Protein AF-A0A382YFN3-F1 (afdb_monomer)

pLDDT: mean 82.44, std 13.1, range [31.08, 97.62]

Nearest PDB structures (foldseek):
  6tye-assembly1_F  TM=2.395E-01  e=9.092E+00  Mycobacterium tuberculosis

Foldseek 3Di:
DDDDPNDDDPCPVLVVLVVVCVVPVQDADAAEDCDCVCVVSCVVRHPHYAHPPDPCRVVSVVVSCVAQQQPAWHWQDDPDPPDDTQTHQALVSVLVCLVPDDLVSLCVCLSNLNVLSNCLQQLVNVLSVVSSPDDPVVDPDSVRVSVVNNVSSVVVVVVVVVLVVVCVVPPDRPPPQLEAEDDDAGQDDVSSVLSVCQCCCPVVVVCVVCVVDDDDRGRDYTYHVVQVVVQCVVLVPVVVVVPDPDPVSSVVSSVPGDRDPSVD

Structure (mmCIF, N/CA/C/O backbone):
data_AF-A0A382YFN3-F1
#
_entry.id   AF-A0A382YFN3-F1
#
loop_
_atom_site.group_PDB
_atom_site.id
_atom_site.type_symbol
_atom_site.label_atom_id
_atom_site.label_alt_id
_atom_site.label_comp_id
_atom_site.label_asym_id
_atom_site.label_entity_id
_atom_site.label_seq_id
_atom_site.pdbx_PDB_ins_code
_atom_site.Cartn_x
_atom_site.Cartn_y
_atom_site.Cartn_z
_atom_site.occupancy
_atom_site.B_iso_or_equiv
_atom_site.auth_seq_id
_atom_site.auth_comp_id
_atom_site.auth_asym_id
_atom_site.auth_atom_id
_atom_site.pdbx_PDB_model_num
ATOM 1 N N . GLN A 1 1 ? -26.987 -2.256 9.428 1.00 80.25 1 GLN A N 1
ATOM 2 C CA . GLN A 1 1 ? -28.041 -3.261 9.683 1.00 80.25 1 GLN A CA 1
ATOM 3 C C . GLN A 1 1 ? -28.050 -4.331 8.599 1.00 80.25 1 GLN A C 1
ATOM 5 O O . GLN A 1 1 ? -28.018 -3.982 7.426 1.00 80.25 1 GLN A O 1
ATOM 10 N N . PHE A 1 2 ? -28.086 -5.609 8.983 1.00 84.75 2 PHE A N 1
ATOM 11 C CA . PHE A 1 2 ? -28.189 -6.748 8.059 1.00 84.75 2 PHE A CA 1
ATOM 12 C C . PHE A 1 2 ? -29.021 -7.877 8.707 1.00 84.75 2 PHE A C 1
ATOM 14 O O . PHE A 1 2 ? -28.996 -7.998 9.938 1.00 84.75 2 PHE A O 1
ATOM 21 N N . PRO A 1 3 ? -29.803 -8.671 7.951 1.00 84.75 3 PRO A N 1
ATOM 22 C CA . PRO A 1 3 ? -30.548 -9.797 8.513 1.00 84.75 3 PRO A CA 1
ATOM 23 C C . PRO A 1 3 ? -29.617 -10.934 8.962 1.00 84.75 3 PRO A C 1
ATOM 25 O O . PRO A 1 3 ? -28.773 -11.383 8.194 1.00 84.75 3 PRO A O 1
ATOM 28 N N . LYS A 1 4 ? -29.803 -11.447 10.183 1.00 80.00 4 LYS A N 1
ATOM 29 C CA . LYS A 1 4 ? -29.138 -12.657 10.696 1.00 80.00 4 LYS A CA 1
ATOM 30 C C . LYS A 1 4 ? -30.211 -13.605 11.228 1.00 80.00 4 LYS A C 1
ATOM 32 O O . LYS A 1 4 ? -31.001 -13.215 12.086 1.00 80.00 4 LYS A O 1
ATOM 37 N N . SER A 1 5 ? -30.286 -14.815 10.671 1.00 84.19 5 SER A N 1
ATOM 38 C CA . SER A 1 5 ? -31.323 -15.814 10.997 1.00 84.19 5 SER A CA 1
ATOM 39 C C . SER A 1 5 ? -32.755 -15.256 10.923 1.00 84.19 5 SER A C 1
ATOM 41 O O . SER A 1 5 ? -33.560 -15.437 11.832 1.00 84.19 5 SER A O 1
ATOM 43 N N . GLY A 1 6 ? -33.055 -14.499 9.863 1.00 86.06 6 GLY A N 1
ATOM 44 C CA . GLY A 1 6 ? -34.381 -13.914 9.623 1.00 86.06 6 GLY A CA 1
ATOM 45 C C . GLY A 1 6 ? -34.722 -12.666 10.449 1.00 86.06 6 GLY A C 1
ATOM 46 O O . GLY A 1 6 ? -35.738 -12.032 10.179 1.00 86.06 6 GLY A O 1
ATOM 47 N N . LYS A 1 7 ? -33.881 -12.250 11.409 1.00 88.06 7 LYS A N 1
ATOM 48 C CA . LYS A 1 7 ? -34.091 -11.027 12.206 1.00 88.06 7 LYS A CA 1
ATOM 49 C C . LYS A 1 7 ? -33.113 -9.929 11.795 1.00 88.06 7 LYS A C 1
ATOM 51 O O . LYS A 1 7 ? -31.917 -10.176 11.637 1.00 88.06 7 LYS A O 1
ATOM 56 N N . LYS A 1 8 ? -33.603 -8.695 11.628 1.00 86.12 8 LYS A N 1
ATOM 57 C CA . LYS A 1 8 ? -32.737 -7.531 11.381 1.00 86.12 8 LYS A CA 1
ATOM 58 C C . LYS A 1 8 ? -31.863 -7.282 12.606 1.00 86.12 8 LYS A C 1
ATOM 60 O O . LYS A 1 8 ? -32.383 -7.081 13.699 1.00 86.12 8 LYS A O 1
ATOM 65 N N . LYS A 1 9 ? -30.546 -7.249 12.405 1.00 89.06 9 LYS A N 1
ATOM 66 C CA . LYS A 1 9 ? -29.577 -6.907 13.444 1.00 89.06 9 LYS A CA 1
ATOM 67 C C . LYS A 1 9 ? -28.896 -5.588 13.085 1.00 89.06 9 LYS A C 1
ATOM 69 O O . LYS A 1 9 ? -28.303 -5.456 12.009 1.00 89.06 9 LYS A O 1
ATOM 74 N N . SER A 1 10 ? -29.027 -4.586 13.954 1.00 84.62 10 SER A N 1
ATOM 75 C CA . SER A 1 10 ? -28.528 -3.223 13.717 1.00 84.62 10 SER A CA 1
ATOM 76 C C . SER A 1 10 ? -27.004 -3.205 13.557 1.00 84.62 10 SER A C 1
ATOM 78 O O . SER A 1 10 ? -26.510 -2.703 12.543 1.00 84.62 10 SER A O 1
ATOM 80 N N . LYS A 1 11 ? -26.302 -3.883 14.474 1.00 88.25 11 LYS A N 1
ATOM 81 C CA . LYS A 1 11 ? -24.835 -3.961 14.593 1.00 88.25 11 LYS A CA 1
ATOM 82 C C . LYS A 1 11 ? -24.165 -5.107 13.822 1.00 88.25 11 LYS A C 1
ATOM 84 O O . LYS A 1 11 ? -22.989 -5.375 14.019 1.00 88.25 11 LYS A O 1
ATOM 89 N N . ALA A 1 12 ? -24.872 -5.756 12.893 1.00 89.75 12 ALA A N 1
ATOM 90 C CA . ALA A 1 12 ? -24.329 -6.894 12.138 1.00 89.75 12 ALA A CA 1
ATOM 91 C C . ALA A 1 12 ? -22.981 -6.610 11.442 1.00 89.75 12 ALA A C 1
ATOM 93 O O . ALA A 1 12 ? -22.158 -7.509 11.323 1.00 89.75 12 ALA A O 1
ATOM 94 N N . GLY A 1 13 ? -22.762 -5.371 10.983 1.00 89.88 13 GLY A N 1
ATOM 95 C CA . GLY A 1 13 ? -21.499 -4.975 10.354 1.00 89.88 13 GLY A CA 1
ATOM 96 C C . GLY A 1 13 ? -20.332 -4.879 11.340 1.00 89.88 13 GLY A C 1
ATOM 97 O O . GLY A 1 13 ? -19.222 -5.246 10.969 1.00 89.88 13 GLY A O 1
ATOM 98 N N . LEU A 1 14 ? -20.582 -4.453 12.584 1.00 90.81 14 LEU A N 1
ATOM 99 C CA . LEU A 1 14 ? -19.560 -4.403 13.636 1.00 90.81 14 LEU A CA 1
ATOM 100 C C . LEU A 1 14 ? -19.151 -5.822 14.022 1.00 90.81 14 LEU A C 1
ATOM 102 O O . LEU A 1 14 ? -17.988 -6.170 13.886 1.00 90.81 14 LEU A O 1
ATOM 106 N N . GLU A 1 15 ? -20.125 -6.680 14.332 1.00 90.81 15 GLU A N 1
ATOM 107 C CA . GLU A 1 15 ? -19.871 -8.087 14.682 1.00 90.81 15 GLU A CA 1
ATOM 108 C C . GLU A 1 15 ? -19.120 -8.847 13.585 1.00 90.81 15 GLU A C 1
ATOM 110 O O . GLU A 1 15 ? -18.254 -9.674 13.864 1.00 90.81 15 GLU A O 1
ATOM 115 N N . PHE A 1 16 ? -19.460 -8.597 12.316 1.00 91.31 16 PHE A N 1
ATOM 116 C CA . PHE A 1 16 ? -18.731 -9.201 11.206 1.00 91.31 16 PHE A CA 1
ATOM 117 C C . PHE A 1 16 ? -17.290 -8.691 11.144 1.00 91.31 16 PHE A C 1
ATOM 119 O O . PHE A 1 16 ? -16.372 -9.475 10.931 1.00 91.31 16 PHE A O 1
ATOM 126 N N . SER A 1 17 ? -17.085 -7.395 11.360 1.00 91.81 17 SER A N 1
ATOM 127 C CA . SER A 1 17 ? -15.754 -6.795 11.314 1.00 91.81 17 SER A CA 1
ATOM 128 C C . SER A 1 17 ? -14.873 -7.256 12.479 1.00 91.81 17 SER A C 1
ATOM 130 O O . SER A 1 17 ? -13.707 -7.567 12.260 1.00 91.81 17 SER A O 1
ATOM 132 N N . GLU A 1 18 ? -15.434 -7.403 13.682 1.00 89.94 18 GLU A N 1
ATOM 133 C CA . GLU A 1 18 ? -14.767 -8.024 14.837 1.00 89.94 18 GLU A CA 1
ATOM 134 C C . GLU A 1 18 ? -14.362 -9.468 14.537 1.00 89.94 18 GLU A C 1
ATOM 136 O O . GLU A 1 18 ? -13.228 -9.873 14.795 1.00 89.94 18 GLU A O 1
ATOM 141 N N . TYR A 1 19 ? -15.264 -10.246 13.929 1.00 90.75 19 TYR A N 1
ATOM 142 C CA . TYR A 1 19 ? -14.950 -11.604 13.503 1.00 90.75 19 TYR A CA 1
ATOM 143 C C . TYR A 1 19 ? -13.789 -11.622 12.500 1.00 90.75 19 TYR A C 1
ATOM 145 O O . TYR A 1 19 ? -12.846 -12.392 12.679 1.00 90.75 19 TYR A O 1
ATOM 153 N N . VAL A 1 20 ? -13.807 -10.756 11.481 1.00 89.88 20 VAL A N 1
ATOM 154 C CA . VAL A 1 20 ? -12.709 -10.664 10.504 1.00 89.88 20 VAL A CA 1
ATOM 155 C C . VAL A 1 20 ? -11.391 -10.310 11.195 1.00 89.88 20 VAL A C 1
ATOM 157 O O . VAL A 1 20 ? -10.407 -11.014 10.977 1.00 89.88 20 VAL A O 1
ATOM 160 N N . GLN A 1 21 ? -11.378 -9.301 12.070 1.00 84.56 21 GLN A N 1
ATOM 161 C CA . GLN A 1 21 ? -10.169 -8.892 12.793 1.00 84.56 21 GLN A CA 1
ATOM 162 C C . GLN A 1 21 ? -9.629 -9.984 13.720 1.00 84.56 21 GLN A C 1
ATOM 164 O O . GLN A 1 21 ? -8.420 -10.183 13.785 1.00 84.56 21 GLN A O 1
ATOM 169 N N . SER A 1 22 ? -10.501 -10.751 14.383 1.00 84.69 22 SER A N 1
ATOM 170 C CA . SER A 1 22 ? -10.064 -11.864 15.242 1.00 84.69 22 SER A CA 1
ATOM 171 C C . SER A 1 22 ? -9.395 -13.014 14.477 1.00 84.69 22 SER A C 1
ATOM 173 O O . SER A 1 22 ? -8.597 -13.747 15.055 1.00 84.69 22 SER A O 1
ATOM 175 N N . ASN A 1 23 ? -9.690 -13.170 13.181 1.00 84.75 23 ASN A N 1
ATOM 176 C CA . ASN A 1 23 ? -9.042 -14.166 12.320 1.00 84.75 23 ASN A CA 1
ATOM 177 C C . ASN A 1 23 ? -7.824 -13.588 11.581 1.00 84.75 23 ASN A C 1
ATOM 179 O O . ASN A 1 23 ? -6.850 -14.298 11.331 1.00 84.75 23 ASN A O 1
ATOM 183 N N . HIS A 1 24 ? -7.879 -12.305 11.217 1.00 77.88 24 HIS A N 1
ATOM 184 C CA . HIS A 1 24 ? -6.868 -11.624 10.422 1.00 77.88 24 HIS A CA 1
ATOM 185 C C . HIS A 1 24 ? -6.759 -10.140 10.816 1.00 77.88 24 HIS A C 1
ATOM 187 O O . HIS A 1 24 ? -7.289 -9.275 10.121 1.00 77.88 24 HIS A O 1
ATOM 193 N N . GLU A 1 25 ? -5.981 -9.848 11.864 1.00 70.00 25 GLU A N 1
ATOM 194 C CA . GLU A 1 25 ? -5.748 -8.493 12.424 1.00 70.00 25 GLU A CA 1
ATOM 195 C C . GLU A 1 25 ? -5.243 -7.463 11.388 1.00 70.00 25 GLU A C 1
ATOM 197 O O . GLU A 1 25 ? -5.319 -6.246 11.543 1.00 70.00 25 GLU A O 1
ATOM 202 N N . GLY A 1 26 ? -4.691 -7.971 10.292 1.00 71.44 26 GLY A N 1
ATOM 203 C CA . GLY A 1 26 ? -4.078 -7.190 9.239 1.00 71.44 26 GLY A CA 1
ATOM 204 C C . GLY A 1 26 ? -4.985 -6.798 8.073 1.00 71.44 26 GLY A C 1
ATOM 20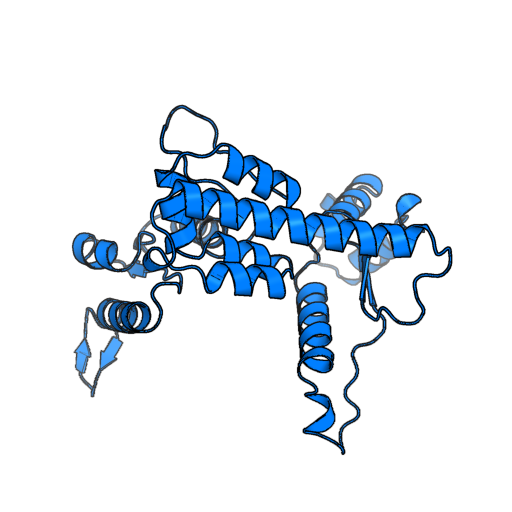5 O O . GLY A 1 26 ? -4.456 -6.272 7.089 1.00 71.44 26 GLY A O 1
ATOM 206 N N . ILE A 1 27 ? -6.284 -7.118 8.110 1.00 79.69 27 ILE A N 1
ATOM 207 C CA . ILE A 1 27 ? -7.227 -6.760 7.041 1.00 79.69 27 ILE A CA 1
ATOM 208 C C . ILE A 1 27 ? -7.756 -5.341 7.297 1.00 79.69 27 ILE A C 1
ATOM 210 O O . ILE A 1 27 ? -8.426 -5.119 8.303 1.00 79.69 27 ILE A O 1
ATOM 214 N N . PRO A 1 28 ? -7.516 -4.369 6.395 1.00 79.56 28 PRO A N 1
ATOM 215 C CA . PRO A 1 28 ? -8.081 -3.034 6.547 1.00 79.56 28 PRO A CA 1
ATOM 216 C C . PRO A 1 28 ? -9.602 -3.071 6.346 1.00 79.56 28 PRO A C 1
ATOM 218 O O . PRO A 1 28 ? -10.099 -3.566 5.332 1.00 79.56 28 PRO A O 1
ATOM 221 N N . ILE A 1 29 ? -10.344 -2.509 7.302 1.00 87.94 29 ILE A N 1
ATOM 222 C CA . ILE A 1 29 ? -11.810 -2.442 7.280 1.00 87.94 29 ILE A CA 1
ATOM 223 C C . ILE A 1 29 ? -12.238 -0.978 7.250 1.00 87.94 29 ILE A C 1
ATOM 225 O O . ILE A 1 29 ? -11.806 -0.189 8.084 1.00 87.94 29 ILE A O 1
ATOM 229 N N . ILE A 1 30 ? -13.115 -0.618 6.311 1.00 90.81 30 ILE A N 1
ATOM 230 C CA . ILE A 1 30 ? -13.801 0.679 6.303 1.00 90.81 30 ILE A CA 1
ATOM 231 C C . ILE A 1 30 ? -15.218 0.463 6.819 1.00 90.81 30 ILE A C 1
ATOM 233 O O . ILE A 1 30 ? -15.997 -0.273 6.208 1.00 90.81 30 ILE A O 1
ATOM 237 N N . LEU A 1 31 ? -15.572 1.135 7.910 1.00 92.12 31 LEU A N 1
ATOM 238 C CA . LEU A 1 31 ? -16.937 1.152 8.415 1.00 92.12 31 LEU A CA 1
ATOM 239 C C . LEU A 1 31 ? -17.647 2.404 7.912 1.00 92.12 31 LEU A C 1
ATOM 241 O O . LEU A 1 31 ? -17.129 3.508 8.014 1.00 92.12 31 LEU A O 1
ATOM 245 N N . GLN A 1 32 ? -18.852 2.239 7.371 1.00 92.38 32 GLN A N 1
ATOM 246 C CA . GLN A 1 32 ? -19.690 3.357 6.943 1.00 92.38 32 GLN A CA 1
ATOM 247 C C . GLN A 1 32 ? -21.048 3.300 7.643 1.00 92.38 32 GLN A C 1
ATOM 249 O O . GLN A 1 32 ? -21.791 2.322 7.486 1.00 92.38 32 GLN A O 1
ATOM 254 N N . THR A 1 33 ? -21.414 4.362 8.355 1.00 91.00 33 THR A N 1
ATOM 255 C CA . THR A 1 33 ? -22.632 4.421 9.176 1.00 91.00 33 THR A CA 1
ATOM 256 C C . THR A 1 33 ? -23.393 5.733 8.983 1.00 91.00 33 THR A C 1
ATOM 258 O O . THR A 1 33 ? -22.800 6.750 8.648 1.00 91.00 33 THR A O 1
ATOM 261 N N . ASN A 1 34 ? -24.714 5.712 9.180 1.00 90.75 34 ASN A N 1
ATOM 262 C CA . ASN A 1 34 ? -25.532 6.931 9.318 1.00 90.75 34 ASN A CA 1
ATOM 263 C C . ASN A 1 34 ? -25.734 7.301 10.800 1.00 90.75 34 ASN A C 1
ATOM 265 O O . ASN A 1 34 ? -26.308 8.343 11.101 1.00 90.75 34 ASN A O 1
ATOM 269 N N . ASP A 1 35 ? -25.330 6.412 11.705 1.00 90.12 35 ASP A N 1
ATOM 270 C CA . ASP A 1 35 ? -25.487 6.514 13.149 1.00 90.12 35 ASP A CA 1
ATOM 271 C C . ASP A 1 35 ? -24.091 6.556 13.765 1.00 90.12 35 ASP A C 1
ATOM 273 O O . ASP A 1 35 ? -23.375 5.560 13.703 1.00 90.12 35 ASP A O 1
ATOM 277 N N . MET A 1 36 ? -23.692 7.713 14.291 1.00 89.88 36 MET A N 1
ATOM 278 C CA . MET A 1 36 ? -22.368 7.919 14.887 1.00 89.88 36 MET A CA 1
ATOM 279 C C . MET A 1 36 ? -22.303 7.494 16.357 1.00 89.88 36 MET A C 1
ATOM 281 O O . MET A 1 36 ? -21.220 7.479 16.924 1.00 89.88 36 MET A O 1
ATOM 285 N N . SER A 1 37 ? -23.416 7.074 16.973 1.00 89.94 37 SER A N 1
ATOM 286 C CA . SER A 1 37 ? -23.392 6.569 18.356 1.00 89.94 37 SER A CA 1
ATOM 287 C C . SER A 1 37 ? -22.551 5.295 18.531 1.00 89.94 37 SER A C 1
ATOM 289 O O . SER A 1 37 ? -22.229 4.924 19.653 1.00 89.94 37 SER A O 1
ATOM 291 N N . ILE A 1 38 ? -22.172 4.639 17.426 1.00 88.62 38 ILE A N 1
ATOM 292 C CA . ILE A 1 38 ? -21.308 3.451 17.410 1.00 88.62 38 ILE A CA 1
ATOM 293 C C . ILE A 1 38 ? -19.807 3.771 17.367 1.00 88.62 38 ILE A C 1
ATOM 295 O O . ILE A 1 38 ? -19.016 2.850 17.185 1.00 88.62 38 ILE A O 1
ATOM 299 N N . GLU A 1 39 ? -19.407 5.043 17.433 1.00 88.75 39 GLU A N 1
ATOM 300 C CA . GLU A 1 39 ? -18.013 5.462 17.232 1.00 88.75 39 GLU A CA 1
ATOM 301 C C . GLU A 1 39 ? -17.041 4.744 18.175 1.00 88.75 39 GLU A C 1
ATOM 303 O O . GLU A 1 39 ? -16.089 4.125 17.703 1.00 88.75 39 GLU A O 1
ATOM 308 N N . ASP A 1 40 ? -17.346 4.706 19.473 1.00 88.06 40 ASP A N 1
ATOM 309 C CA . ASP A 1 40 ? -16.517 4.021 20.473 1.00 88.06 40 ASP A CA 1
ATOM 310 C C . ASP A 1 40 ? -16.380 2.513 20.201 1.00 88.06 40 ASP A C 1
ATOM 312 O O . ASP A 1 40 ? -15.317 1.924 20.397 1.00 88.06 40 ASP A O 1
ATOM 316 N N . GLU A 1 41 ? -17.442 1.871 19.707 1.00 89.00 41 GLU A N 1
ATOM 317 C CA . GLU A 1 41 ? -17.419 0.450 19.336 1.00 89.00 41 GLU A CA 1
ATOM 318 C C . GLU A 1 41 ? -16.595 0.221 18.063 1.00 89.00 41 GLU A C 1
ATOM 320 O O . GLU A 1 41 ? -15.837 -0.743 17.968 1.00 89.00 41 GLU A O 1
ATOM 325 N N . ALA A 1 42 ? -16.719 1.124 17.089 1.00 88.25 42 ALA A N 1
ATOM 326 C CA . ALA A 1 42 ? -16.013 1.058 15.818 1.00 88.25 42 ALA A CA 1
ATOM 327 C C . ALA A 1 42 ? -14.501 1.277 15.973 1.00 88.25 42 ALA A C 1
ATOM 329 O O . ALA A 1 42 ? -13.733 0.615 15.272 1.00 88.25 42 ALA A O 1
ATOM 330 N N . LEU A 1 43 ? -14.074 2.138 16.904 1.00 84.00 43 LEU A N 1
ATOM 331 C CA . LEU A 1 43 ? -12.658 2.419 17.177 1.00 84.00 43 LEU A CA 1
ATOM 332 C C . LEU A 1 43 ? -11.872 1.181 17.632 1.00 84.00 43 LEU A C 1
ATOM 334 O O . LEU A 1 43 ? -10.674 1.091 17.378 1.00 84.00 43 LEU A O 1
ATOM 338 N N . ASN A 1 44 ? -12.537 0.189 18.232 1.00 81.25 44 ASN A N 1
ATOM 339 C CA . ASN A 1 44 ? -11.899 -1.086 18.585 1.00 81.25 44 ASN A CA 1
ATOM 340 C C . ASN A 1 44 ? -11.604 -1.972 17.362 1.00 81.25 44 ASN A C 1
ATOM 342 O O . ASN A 1 44 ? -10.844 -2.932 17.460 1.00 81.25 44 ASN A O 1
ATOM 346 N N . ILE A 1 45 ? -12.218 -1.675 16.216 1.00 83.00 45 ILE A N 1
ATOM 347 C CA . ILE A 1 45 ? -12.149 -2.482 14.994 1.00 83.00 45 ILE A CA 1
ATOM 348 C C . ILE A 1 45 ? -11.266 -1.796 13.953 1.00 83.00 45 ILE A C 1
ATOM 350 O O . ILE A 1 45 ? -10.435 -2.441 13.308 1.00 83.00 45 ILE A O 1
ATOM 354 N N . THR A 1 46 ? -11.494 -0.501 13.734 1.00 84.06 46 THR A N 1
ATOM 355 C CA . THR A 1 46 ? -10.831 0.280 12.694 1.00 84.06 46 THR A CA 1
ATOM 356 C C . THR A 1 46 ? -10.830 1.764 13.034 1.00 84.06 46 THR A C 1
ATOM 358 O O . THR A 1 46 ? -11.810 2.308 13.534 1.00 84.06 46 THR A O 1
ATOM 361 N N . ASP A 1 47 ? -9.753 2.447 12.651 1.00 79.56 47 ASP A N 1
ATOM 362 C CA . ASP A 1 47 ? -9.675 3.910 12.706 1.00 79.56 47 ASP A CA 1
ATOM 363 C C . ASP A 1 47 ? -10.413 4.576 11.521 1.00 79.56 47 ASP A C 1
ATOM 365 O O . ASP A 1 47 ? -10.353 5.793 11.350 1.00 79.56 47 ASP A O 1
ATOM 369 N N . ILE A 1 48 ? -11.060 3.788 10.650 1.00 86.00 48 ILE A N 1
ATOM 370 C CA . ILE A 1 48 ? -11.673 4.240 9.395 1.00 86.00 48 ILE A CA 1
ATOM 371 C C . ILE A 1 48 ? -13.201 4.152 9.485 1.00 86.00 48 ILE A C 1
ATOM 373 O O . ILE A 1 48 ? -13.847 3.326 8.827 1.00 86.00 48 ILE A O 1
ATOM 377 N N . LEU A 1 49 ? -13.784 5.016 10.315 1.00 91.75 49 LEU A N 1
ATOM 378 C CA . LEU A 1 49 ? -15.229 5.198 10.419 1.00 91.75 49 LEU A CA 1
ATOM 379 C C . LEU A 1 49 ? -15.675 6.402 9.580 1.00 91.75 49 LEU A C 1
ATOM 381 O O . LEU A 1 49 ? -15.237 7.526 9.803 1.00 91.75 49 LEU A O 1
ATOM 385 N N . LEU A 1 50 ? -16.574 6.172 8.624 1.00 92.19 50 LEU A N 1
ATOM 386 C CA . LEU A 1 50 ? -17.117 7.202 7.741 1.00 92.19 50 LEU A CA 1
ATOM 387 C C . LEU A 1 50 ? -18.605 7.433 8.010 1.00 92.19 50 LEU A C 1
ATOM 389 O O . LEU A 1 50 ? -19.411 6.495 8.024 1.00 92.19 50 LEU A O 1
ATOM 393 N N . ASN A 1 51 ? -18.983 8.703 8.137 1.00 92.12 51 ASN A N 1
ATOM 394 C CA . ASN A 1 51 ? -20.378 9.107 8.225 1.00 92.12 51 ASN A CA 1
ATOM 395 C C . ASN A 1 51 ? -20.988 9.225 6.822 1.00 92.12 51 ASN A C 1
ATOM 397 O O . ASN A 1 51 ? -20.626 10.102 6.040 1.00 92.12 51 ASN A O 1
ATOM 401 N N . LYS A 1 52 ? -21.966 8.376 6.515 1.00 92.12 52 LYS A N 1
ATOM 402 C CA . LYS A 1 52 ? -22.685 8.354 5.234 1.00 92.12 52 LYS A CA 1
ATOM 403 C C . LYS A 1 52 ? -23.510 9.610 4.964 1.00 92.12 52 LYS A C 1
ATOM 405 O O . LYS A 1 52 ? -23.817 9.886 3.810 1.00 92.12 52 LYS A O 1
ATOM 410 N N . ASN A 1 53 ? -23.865 10.355 6.008 1.00 92.19 53 ASN A N 1
ATOM 411 C CA . ASN A 1 53 ? -24.565 11.631 5.882 1.00 92.19 53 ASN A CA 1
ATOM 412 C C . ASN A 1 53 ? -23.594 12.810 5.688 1.00 92.19 53 ASN A C 1
ATOM 414 O O . ASN A 1 53 ? -24.044 13.948 5.572 1.00 92.19 53 ASN A O 1
ATOM 418 N N . SER A 1 54 ? -22.277 12.566 5.677 1.00 90.75 54 SER A N 1
ATOM 419 C CA . SER A 1 54 ? -21.288 13.614 5.430 1.00 90.75 54 SER A CA 1
ATOM 420 C C . SER A 1 54 ? -21.355 14.103 3.984 1.00 90.75 54 SER A C 1
ATOM 422 O O . SER A 1 54 ? -21.347 13.305 3.044 1.00 90.75 54 SER A O 1
ATOM 424 N N . SER A 1 55 ? -21.325 15.423 3.794 1.00 91.50 55 SER A N 1
ATOM 425 C CA . SER A 1 55 ? -21.177 16.041 2.472 1.00 91.50 55 SER A CA 1
ATOM 426 C C . SER A 1 55 ? -19.820 15.732 1.822 1.00 91.50 55 SER A C 1
ATOM 428 O O . SER A 1 55 ? -19.696 15.831 0.602 1.00 91.50 55 SER A O 1
ATOM 430 N N . THR A 1 56 ? -18.820 15.308 2.605 1.00 90.44 56 THR A N 1
ATOM 431 C CA . THR A 1 56 ? -17.468 14.949 2.144 1.00 90.44 56 THR A CA 1
ATOM 432 C C . THR A 1 56 ? -17.247 13.445 1.981 1.00 90.44 56 THR A C 1
ATOM 434 O O . THR A 1 56 ? -16.136 13.039 1.650 1.00 90.44 56 THR A O 1
ATOM 437 N N . LEU A 1 57 ? -18.282 12.603 2.128 1.00 89.06 57 LEU A N 1
ATOM 438 C CA . LEU A 1 57 ? -18.153 11.137 2.172 1.00 89.06 57 LEU A CA 1
ATOM 439 C C . LEU A 1 57 ? -17.257 10.546 1.069 1.00 89.06 57 LEU A C 1
ATOM 441 O O . LEU A 1 57 ? -16.419 9.692 1.345 1.00 89.06 57 LEU A O 1
ATOM 445 N N . TYR A 1 58 ? -17.427 10.977 -0.184 1.00 88.38 58 TYR A N 1
ATOM 446 C CA . TYR A 1 58 ? -16.634 10.457 -1.305 1.00 88.38 58 TYR A CA 1
ATOM 447 C C . TYR A 1 58 ? -15.157 10.846 -1.221 1.00 88.38 58 TYR A C 1
ATOM 449 O O . TYR A 1 58 ? -14.288 10.054 -1.590 1.00 88.38 58 TYR A O 1
ATOM 457 N N . TYR A 1 59 ? -14.874 12.053 -0.734 1.00 84.88 59 TYR A N 1
ATOM 458 C CA . TYR A 1 59 ? -13.514 12.512 -0.499 1.00 84.88 59 TYR A CA 1
ATOM 459 C C . TYR A 1 59 ? -12.872 11.712 0.638 1.00 84.88 59 TYR A C 1
ATOM 461 O O . TYR A 1 59 ? -11.791 11.155 0.451 1.00 84.88 59 TYR A O 1
ATOM 469 N N . ASP A 1 60 ? -13.579 11.558 1.758 1.00 85.00 60 ASP A N 1
ATOM 470 C CA . ASP A 1 60 ? -13.094 10.821 2.930 1.00 85.00 60 ASP A CA 1
ATOM 471 C C . ASP A 1 60 ? -12.880 9.335 2.609 1.00 85.00 60 ASP A C 1
ATOM 473 O O . ASP A 1 60 ? -11.904 8.722 3.045 1.00 85.00 60 ASP A O 1
ATOM 477 N N . LEU A 1 61 ? -13.751 8.753 1.777 1.00 88.31 61 LEU A N 1
ATOM 478 C CA . LEU A 1 61 ? -13.602 7.391 1.272 1.00 88.31 61 LEU A CA 1
ATOM 479 C C . LEU A 1 61 ? -12.362 7.248 0.387 1.00 88.31 61 LEU A C 1
ATOM 481 O O . LEU A 1 61 ? -11.584 6.313 0.573 1.00 88.31 61 LEU A O 1
ATOM 485 N N . LYS A 1 62 ? -12.160 8.164 -0.568 1.00 84.25 62 LYS A N 1
ATOM 486 C CA . LYS A 1 62 ? -10.971 8.166 -1.431 1.00 84.25 62 LYS A CA 1
ATOM 487 C C . LYS A 1 62 ? -9.695 8.272 -0.595 1.00 84.25 62 LYS A C 1
ATOM 489 O O . LYS A 1 62 ? -8.768 7.493 -0.803 1.00 84.25 62 LYS A O 1
ATOM 494 N N . ASP A 1 63 ? -9.662 9.209 0.346 1.00 82.81 63 ASP A N 1
ATOM 495 C CA . ASP A 1 63 ? -8.530 9.426 1.245 1.00 82.81 63 ASP A CA 1
ATOM 496 C C . ASP A 1 63 ? -8.251 8.184 2.110 1.00 82.81 63 ASP A C 1
ATOM 498 O O . ASP A 1 63 ? -7.113 7.722 2.201 1.00 82.81 63 ASP A O 1
ATOM 502 N N . SER A 1 64 ? -9.304 7.552 2.633 1.00 83.94 64 SER A N 1
ATOM 503 C CA . SER A 1 64 ? -9.215 6.297 3.386 1.00 83.94 64 SER A CA 1
ATOM 504 C C . SER A 1 64 ? -8.656 5.141 2.555 1.00 83.94 64 SER A C 1
ATOM 506 O O . SER A 1 64 ? -7.826 4.372 3.046 1.00 83.94 64 SER A O 1
ATOM 508 N N . ILE A 1 65 ? -9.077 5.016 1.293 1.00 82.00 65 ILE A N 1
ATOM 509 C CA . ILE A 1 65 ? -8.568 3.994 0.370 1.00 82.00 65 ILE A CA 1
ATOM 510 C C . ILE A 1 65 ? -7.074 4.212 0.106 1.00 82.00 65 ILE A C 1
ATOM 512 O O . ILE A 1 65 ? -6.287 3.270 0.204 1.00 82.00 65 ILE A O 1
ATOM 516 N N . ILE A 1 66 ? -6.668 5.451 -0.180 1.00 76.06 66 ILE A N 1
ATOM 517 C CA . ILE A 1 66 ? -5.264 5.810 -0.427 1.00 76.06 66 ILE A CA 1
ATOM 518 C C . ILE A 1 66 ? -4.403 5.486 0.803 1.00 76.06 66 ILE A C 1
ATOM 520 O O . ILE A 1 66 ? -3.411 4.767 0.690 1.00 76.06 66 ILE A O 1
ATOM 524 N N . LYS A 1 67 ? -4.821 5.930 1.993 1.00 75.44 67 LYS A N 1
ATOM 525 C CA . LYS A 1 67 ? -4.041 5.782 3.231 1.00 75.44 67 LYS A CA 1
ATOM 526 C C . LYS A 1 67 ? -3.879 4.335 3.705 1.00 75.44 67 LYS A C 1
ATOM 528 O O . LYS A 1 67 ? -2.832 4.006 4.253 1.00 75.44 67 LYS A O 1
ATOM 533 N N . ASN A 1 68 ? -4.884 3.479 3.505 1.00 78.38 68 ASN A N 1
ATOM 534 C CA . ASN A 1 68 ? -4.936 2.171 4.177 1.00 78.38 68 ASN A CA 1
ATOM 535 C C . ASN A 1 68 ? -4.777 0.967 3.233 1.00 78.38 68 ASN A C 1
ATOM 537 O O . ASN A 1 68 ? -4.368 -0.111 3.667 1.00 78.38 68 ASN A O 1
ATOM 541 N N . PHE A 1 69 ? -5.055 1.131 1.935 1.00 79.50 69 PHE A N 1
ATOM 542 C CA . PHE A 1 69 ? -5.035 0.024 0.966 1.00 79.50 69 PHE A CA 1
ATOM 543 C C . PHE A 1 69 ? -3.804 0.047 0.053 1.00 79.50 69 PHE A C 1
ATOM 545 O O . PHE A 1 69 ? -3.669 -0.809 -0.817 1.00 79.50 69 PHE A O 1
ATOM 552 N N . GLY A 1 70 ? -2.881 0.992 0.262 1.00 81.31 70 GLY A N 1
ATOM 553 C CA . GLY A 1 70 ? -1.593 1.038 -0.434 1.00 81.31 70 GLY A CA 1
ATOM 554 C C . GLY A 1 70 ? -1.623 1.707 -1.812 1.00 81.31 70 GLY A C 1
ATOM 555 O O . GLY A 1 70 ? -0.637 1.626 -2.546 1.00 81.31 70 GLY A O 1
ATOM 556 N N . PHE A 1 71 ? -2.731 2.357 -2.182 1.00 80.69 71 PHE A N 1
ATOM 557 C CA . PHE A 1 71 ? -2.848 3.106 -3.435 1.00 80.69 71 PHE A CA 1
ATOM 558 C C . PHE A 1 71 ? -2.160 4.470 -3.345 1.00 80.69 71 PHE A C 1
ATOM 560 O O . PHE A 1 71 ? -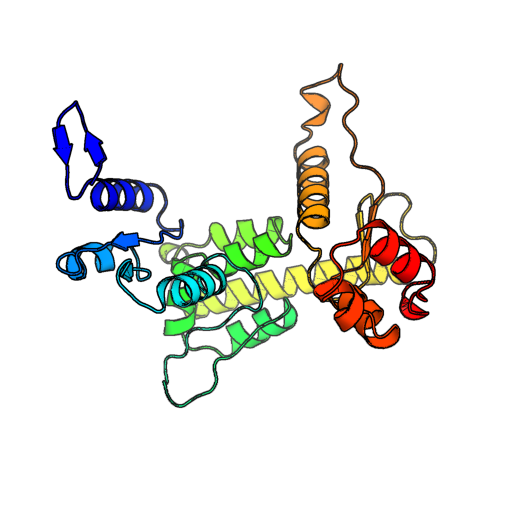2.259 5.150 -2.334 1.00 80.69 71 PHE A O 1
ATOM 567 N N . GLY A 1 72 ? -1.519 4.898 -4.436 1.00 82.44 72 GLY A N 1
ATOM 568 C CA . GLY A 1 72 ? -0.795 6.171 -4.485 1.00 82.44 72 GLY A CA 1
ATOM 569 C C . GLY A 1 72 ? 0.536 6.137 -3.729 1.00 82.44 72 GLY A C 1
ATOM 570 O O . GLY A 1 72 ? 1.144 5.075 -3.541 1.00 82.44 72 GLY A O 1
ATOM 571 N N . ASP A 1 73 ? 1.014 7.316 -3.347 1.00 87.88 73 ASP A N 1
ATOM 572 C CA . ASP A 1 73 ? 2.217 7.482 -2.529 1.00 87.88 73 ASP A CA 1
ATOM 573 C C . ASP A 1 73 ? 1.971 6.945 -1.117 1.00 87.88 73 ASP A C 1
ATOM 575 O O . ASP A 1 73 ? 0.867 7.044 -0.583 1.00 87.88 73 ASP A O 1
ATOM 579 N N . PHE A 1 74 ? 2.999 6.368 -0.496 1.00 91.12 74 PHE A N 1
ATOM 580 C CA . PHE A 1 74 ? 2.918 6.007 0.913 1.00 91.12 74 PHE A CA 1
ATOM 581 C C . PHE A 1 74 ? 2.946 7.291 1.725 1.00 91.12 74 PHE A C 1
ATOM 583 O O . PHE A 1 74 ? 3.865 8.088 1.560 1.00 91.12 74 PHE A O 1
ATOM 590 N N . ILE A 1 75 ? 1.972 7.487 2.607 1.00 90.56 75 ILE A N 1
ATOM 591 C CA . ILE A 1 75 ? 1.922 8.650 3.490 1.00 90.56 75 ILE A CA 1
ATOM 592 C C . ILE A 1 75 ? 2.189 8.155 4.905 1.00 90.56 75 ILE A C 1
ATOM 594 O O . ILE A 1 75 ? 1.374 7.427 5.473 1.00 90.56 75 ILE A O 1
ATOM 598 N N . PHE A 1 76 ? 3.331 8.540 5.471 1.00 91.56 76 PHE A N 1
ATOM 599 C CA . PHE A 1 76 ? 3.640 8.216 6.857 1.00 91.56 76 PHE A CA 1
ATOM 600 C C . PHE A 1 76 ? 2.771 9.060 7.791 1.00 91.56 76 PHE A C 1
ATOM 602 O O . PHE A 1 76 ? 2.664 10.278 7.633 1.00 91.56 76 PHE A O 1
ATOM 609 N N . LYS A 1 77 ? 2.160 8.412 8.785 1.00 87.56 77 LYS A N 1
ATOM 610 C CA . LYS A 1 77 ? 1.399 9.078 9.836 1.00 87.56 77 LYS A CA 1
ATOM 611 C C . LYS A 1 77 ? 2.339 9.997 10.601 1.00 87.56 77 LYS A C 1
ATOM 613 O O . LYS A 1 77 ? 3.343 9.547 11.153 1.00 87.56 77 LYS A O 1
ATOM 618 N N . ASN A 1 78 ? 1.986 11.273 10.636 1.00 81.56 78 ASN A N 1
ATOM 619 C CA . ASN A 1 78 ? 2.727 12.255 11.395 1.00 81.56 78 ASN A CA 1
ATOM 620 C C . ASN A 1 78 ? 2.231 12.287 12.845 1.00 81.56 78 ASN A C 1
ATOM 622 O O . ASN A 1 78 ? 1.026 12.390 13.085 1.00 81.56 78 ASN A O 1
ATOM 626 N N . ASP A 1 79 ? 3.160 12.204 13.791 1.00 76.75 79 ASP A N 1
ATOM 627 C CA . ASP A 1 79 ? 2.861 12.380 15.214 1.00 76.75 79 ASP A CA 1
ATOM 628 C C . ASP A 1 79 ? 2.704 13.868 15.579 1.00 76.75 79 ASP A C 1
ATOM 630 O O . ASP A 1 79 ? 2.042 14.197 16.561 1.00 76.75 79 ASP A O 1
ATOM 634 N N . ASP A 1 80 ? 3.276 14.773 14.776 1.00 74.12 80 ASP A N 1
ATOM 635 C CA . ASP A 1 80 ? 3.239 16.222 14.976 1.00 74.12 80 ASP A CA 1
ATOM 636 C C . ASP A 1 80 ? 2.364 16.895 13.909 1.00 74.12 80 ASP A C 1
ATOM 638 O O . ASP A 1 80 ? 2.697 16.914 12.724 1.00 74.12 80 ASP A O 1
ATOM 642 N N . LYS A 1 81 ? 1.241 17.489 14.327 1.00 67.38 81 LYS A N 1
ATOM 643 C CA . LYS A 1 81 ? 0.278 18.130 13.415 1.00 67.38 81 LYS A CA 1
ATOM 644 C C . LYS A 1 81 ? 0.851 19.335 12.653 1.00 67.38 81 LYS A C 1
ATOM 646 O O . LYS A 1 81 ? 0.250 19.732 11.661 1.00 67.38 81 LYS A O 1
ATOM 651 N N . ASN A 1 82 ? 1.982 19.897 13.087 1.00 65.62 82 ASN A N 1
ATOM 652 C CA . ASN A 1 82 ? 2.584 21.094 12.490 1.00 65.62 82 ASN A CA 1
ATOM 653 C C . ASN A 1 82 ? 3.687 20.799 11.462 1.00 65.62 82 ASN A C 1
ATOM 655 O O . ASN A 1 82 ? 4.277 21.734 10.922 1.00 65.62 82 ASN A O 1
ATOM 659 N N . LYS A 1 83 ? 3.997 19.525 11.197 1.00 69.88 83 LYS A N 1
ATOM 660 C CA . LYS A 1 83 ? 4.993 19.129 10.191 1.00 69.88 83 LYS A CA 1
ATOM 661 C C . LYS A 1 83 ? 4.332 18.542 8.948 1.00 69.88 83 LYS A C 1
ATOM 663 O O . LYS A 1 83 ? 3.301 17.871 9.026 1.00 69.88 83 LYS A O 1
ATOM 668 N N . ASP A 1 84 ? 4.969 18.746 7.801 1.00 72.94 84 ASP A N 1
ATOM 669 C CA . ASP A 1 84 ? 4.550 18.102 6.561 1.00 72.94 84 ASP A CA 1
ATOM 670 C C . ASP A 1 84 ? 4.655 16.579 6.675 1.00 72.94 84 ASP A C 1
ATOM 672 O O . ASP A 1 84 ? 5.570 16.029 7.293 1.00 72.94 84 ASP A O 1
ATOM 676 N N . SER A 1 85 ? 3.694 15.879 6.071 1.00 79.69 85 SER A N 1
ATOM 677 C CA . SER A 1 85 ? 3.710 14.417 6.044 1.00 79.69 85 SER A CA 1
ATOM 678 C C . SER A 1 85 ? 4.836 13.921 5.140 1.00 79.69 85 SER A C 1
ATOM 680 O O . SER A 1 85 ? 4.895 14.291 3.966 1.00 79.69 85 SER A O 1
ATOM 682 N N . ILE A 1 86 ? 5.687 13.038 5.666 1.00 88.81 86 ILE A N 1
ATOM 683 C CA . ILE A 1 86 ? 6.690 12.331 4.864 1.00 88.81 86 ILE A CA 1
ATOM 684 C C . ILE A 1 86 ? 5.949 11.423 3.879 1.00 88.81 86 ILE A C 1
ATOM 686 O O . ILE A 1 86 ? 5.020 10.700 4.260 1.00 88.81 86 ILE A O 1
ATOM 690 N N . LYS A 1 87 ? 6.356 11.466 2.609 1.00 91.38 87 LYS A N 1
ATOM 691 C CA . LYS A 1 87 ? 5.785 10.649 1.536 1.00 91.38 87 LYS A CA 1
ATOM 692 C C . LYS A 1 87 ? 6.860 9.790 0.891 1.00 91.38 87 LYS A C 1
ATOM 694 O O . LYS A 1 87 ? 8.005 10.218 0.810 1.00 91.38 87 LYS A O 1
ATOM 699 N N . ALA A 1 88 ? 6.467 8.616 0.410 1.00 92.00 88 ALA A N 1
ATOM 700 C CA . ALA A 1 88 ? 7.320 7.768 -0.410 1.00 92.00 88 ALA A CA 1
ATOM 701 C C . ALA A 1 88 ? 6.608 7.327 -1.689 1.00 92.00 88 ALA A C 1
ATOM 703 O O . ALA A 1 88 ? 5.513 6.763 -1.652 1.00 92.00 88 ALA A O 1
ATOM 704 N N . LYS A 1 89 ? 7.251 7.551 -2.831 1.00 87.31 89 LYS A N 1
ATOM 705 C CA . LYS A 1 89 ? 6.761 7.178 -4.165 1.00 87.31 89 LYS A CA 1
ATOM 706 C C . LYS A 1 89 ? 7.260 5.797 -4.589 1.00 87.31 89 LYS A C 1
ATOM 708 O O . LYS A 1 89 ? 6.542 5.050 -5.264 1.00 87.31 89 LYS A O 1
ATOM 713 N N . ASN A 1 90 ? 8.466 5.442 -4.152 1.00 85.12 90 ASN A N 1
ATOM 714 C CA . ASN A 1 90 ? 9.211 4.234 -4.512 1.00 85.12 90 ASN A CA 1
ATOM 715 C C . ASN A 1 90 ? 9.875 3.586 -3.274 1.00 85.12 90 ASN A C 1
ATOM 717 O O . ASN A 1 90 ? 9.758 4.091 -2.159 1.00 85.12 90 ASN A O 1
ATOM 721 N N . ILE A 1 91 ? 10.504 2.420 -3.464 1.00 91.00 91 ILE A N 1
ATOM 722 C CA . ILE A 1 91 ? 11.089 1.614 -2.378 1.00 91.00 91 ILE A CA 1
ATOM 723 C C . ILE A 1 91 ? 12.269 2.335 -1.709 1.00 91.00 91 ILE A C 1
ATOM 725 O O . ILE A 1 91 ? 12.405 2.235 -0.492 1.00 91.00 91 ILE A O 1
ATOM 729 N N . ASP A 1 92 ? 13.083 3.078 -2.468 1.00 89.75 92 ASP A N 1
ATOM 730 C CA . ASP A 1 92 ? 14.182 3.878 -1.911 1.00 89.75 92 ASP A CA 1
ATOM 731 C C . ASP A 1 92 ? 13.637 4.958 -0.952 1.00 89.75 92 ASP A C 1
ATOM 733 O O . ASP A 1 92 ? 14.063 5.042 0.196 1.00 89.75 92 ASP A O 1
ATOM 737 N N . GLU A 1 93 ? 12.604 5.704 -1.355 1.00 94.38 93 GLU A N 1
ATOM 738 C CA . GLU A 1 93 ? 11.958 6.697 -0.482 1.00 94.38 93 GLU A CA 1
ATOM 739 C C . GLU A 1 93 ? 11.239 6.051 0.718 1.00 94.38 93 GLU A C 1
ATOM 741 O O . GLU A 1 93 ? 11.186 6.631 1.803 1.00 94.38 93 GLU A O 1
ATOM 746 N N . LEU A 1 94 ? 10.689 4.838 0.558 1.00 96.00 94 LEU A N 1
ATOM 747 C CA . LEU A 1 94 ? 10.081 4.098 1.669 1.00 96.00 94 LEU A CA 1
ATOM 748 C C . LEU A 1 94 ? 11.145 3.710 2.705 1.00 96.00 94 LEU A C 1
ATOM 750 O O . LEU A 1 94 ? 10.901 3.822 3.907 1.00 96.00 94 LEU A O 1
ATOM 754 N N . LEU A 1 95 ? 12.317 3.272 2.241 1.00 96.94 95 LEU A N 1
ATOM 755 C CA . LEU A 1 95 ? 13.470 2.959 3.078 1.00 96.94 95 LEU A CA 1
ATOM 756 C C . LEU A 1 95 ? 13.932 4.188 3.869 1.00 96.94 95 LEU A C 1
ATOM 758 O O . LEU A 1 95 ? 14.096 4.099 5.088 1.00 96.94 95 LEU A O 1
ATOM 762 N N . ASP A 1 96 ? 14.087 5.331 3.204 1.00 95.75 96 ASP A N 1
ATOM 763 C CA . ASP A 1 96 ? 14.472 6.589 3.853 1.00 95.75 96 ASP A CA 1
ATOM 764 C C . ASP A 1 96 ? 13.417 7.053 4.868 1.00 95.75 96 ASP A C 1
ATOM 766 O O . ASP A 1 96 ? 13.743 7.473 5.984 1.00 95.75 96 ASP A O 1
ATOM 770 N N . GLY A 1 97 ? 12.135 6.892 4.535 1.00 95.06 97 GLY A N 1
ATOM 771 C CA . GLY A 1 97 ? 11.037 7.135 5.462 1.00 95.06 97 GLY A CA 1
ATOM 772 C C . GLY A 1 97 ? 11.124 6.250 6.708 1.00 95.06 97 GLY A C 1
ATOM 773 O O . GLY A 1 97 ? 11.136 6.757 7.825 1.00 95.06 97 GLY A O 1
ATOM 774 N N . ILE A 1 98 ? 11.277 4.931 6.556 1.00 96.25 98 ILE A N 1
ATOM 775 C CA . ILE A 1 98 ? 11.375 3.997 7.694 1.00 96.25 98 ILE A CA 1
ATOM 776 C C . ILE A 1 98 ? 12.592 4.292 8.589 1.00 96.25 98 ILE A C 1
ATOM 778 O O . ILE A 1 98 ? 12.505 4.131 9.812 1.00 96.25 98 ILE A O 1
ATOM 782 N N . LYS A 1 99 ? 13.703 4.764 8.007 1.00 95.75 99 LYS A N 1
ATOM 783 C CA . LYS A 1 99 ? 14.901 5.195 8.747 1.00 95.75 99 LYS A CA 1
ATOM 784 C C . LYS A 1 99 ? 14.650 6.415 9.641 1.00 95.75 99 LYS A C 1
ATOM 786 O O . LYS A 1 99 ? 15.311 6.541 10.669 1.00 95.75 99 LYS A O 1
ATOM 791 N N . THR A 1 100 ? 13.716 7.292 9.273 1.00 92.94 100 THR A N 1
ATOM 792 C CA . THR A 1 100 ? 13.554 8.624 9.886 1.00 92.94 100 THR A CA 1
ATOM 793 C C . THR A 1 100 ? 12.315 8.771 10.768 1.00 92.94 100 THR A C 1
ATOM 795 O O . THR A 1 100 ? 12.335 9.551 11.719 1.00 92.94 100 THR A O 1
ATOM 798 N N . ILE A 1 101 ? 11.241 8.028 10.492 1.00 93.44 101 ILE A N 1
ATOM 799 C CA . ILE A 1 101 ? 9.990 8.115 11.258 1.00 93.44 101 ILE A CA 1
ATOM 800 C C . ILE A 1 101 ? 10.152 7.703 12.723 1.00 93.44 101 ILE A C 1
ATOM 802 O O . ILE A 1 101 ? 11.015 6.897 13.084 1.00 93.44 101 ILE A O 1
ATOM 806 N N . SER A 1 102 ? 9.240 8.184 13.568 1.00 93.19 102 SER A N 1
ATOM 807 C CA . SER A 1 102 ? 9.169 7.793 14.974 1.00 93.19 102 SER A CA 1
ATOM 808 C C . SER A 1 102 ? 8.842 6.301 15.142 1.00 93.19 102 SER A C 1
ATOM 810 O O . SER A 1 102 ? 8.341 5.623 14.238 1.00 93.19 102 SER A O 1
ATOM 812 N N . SER A 1 103 ? 9.112 5.768 16.336 1.00 92.31 103 SER A N 1
ATOM 813 C CA . SER A 1 103 ? 8.700 4.406 16.693 1.00 92.31 103 SER A CA 1
ATOM 814 C C . SER A 1 103 ? 7.176 4.242 16.704 1.00 92.31 103 SER A C 1
ATOM 816 O O . SER A 1 103 ? 6.688 3.187 16.312 1.00 92.31 103 SER A O 1
ATOM 818 N N . ASN A 1 104 ? 6.423 5.282 17.074 1.00 90.88 104 ASN A N 1
ATOM 819 C CA . ASN A 1 104 ? 4.960 5.240 17.100 1.00 90.88 104 ASN A CA 1
ATOM 820 C C . ASN A 1 104 ? 4.377 5.141 15.686 1.00 90.88 104 ASN A C 1
ATOM 822 O O . ASN A 1 104 ? 3.528 4.285 15.434 1.00 90.88 104 ASN A O 1
ATOM 826 N N . THR A 1 105 ? 4.886 5.939 14.741 1.00 92.12 105 THR A N 1
ATOM 827 C CA . THR A 1 105 ? 4.525 5.844 13.321 1.00 92.12 105 THR A CA 1
ATOM 828 C C . THR A 1 105 ? 4.857 4.459 12.769 1.00 92.12 105 THR A C 1
ATOM 830 O O . THR A 1 105 ? 4.031 3.854 12.083 1.00 92.12 105 THR A O 1
ATOM 833 N N . LEU A 1 106 ? 6.040 3.919 13.090 1.00 93.38 106 LEU A N 1
ATOM 834 C CA . LEU A 1 106 ? 6.439 2.590 12.626 1.00 93.38 106 LEU A CA 1
ATOM 835 C C . LEU A 1 106 ? 5.484 1.506 13.144 1.00 93.38 106 LEU A C 1
ATOM 837 O O . LEU A 1 106 ? 4.993 0.713 12.343 1.00 93.38 106 LEU A O 1
ATOM 841 N N . ILE A 1 107 ? 5.178 1.502 14.447 1.00 90.44 107 ILE A N 1
ATOM 842 C CA . ILE A 1 107 ? 4.216 0.566 15.056 1.00 90.44 107 ILE A CA 1
ATOM 843 C C . ILE A 1 107 ? 2.861 0.688 14.365 1.00 90.44 107 ILE A C 1
ATOM 845 O O . ILE A 1 107 ? 2.300 -0.324 13.953 1.00 90.44 107 ILE A O 1
ATOM 849 N N . TYR A 1 108 ? 2.369 1.917 14.191 1.00 88.19 108 TYR A N 1
ATOM 850 C CA . TYR A 1 108 ? 1.066 2.189 13.595 1.00 88.19 108 TYR A CA 1
ATOM 851 C C . TYR A 1 108 ? 0.912 1.566 12.201 1.00 88.19 108 TYR A C 1
ATOM 853 O O . TYR A 1 108 ? -0.070 0.866 11.948 1.00 88.19 108 TYR A O 1
ATOM 861 N N . HIS A 1 109 ? 1.876 1.798 11.304 1.00 90.44 109 HIS A N 1
ATOM 862 C CA . HIS A 1 109 ? 1.820 1.266 9.940 1.00 90.44 109 HIS A CA 1
ATOM 863 C C . HIS A 1 109 ? 2.093 -0.234 9.879 1.00 90.44 109 HIS A C 1
ATOM 865 O O . HIS A 1 109 ? 1.482 -0.943 9.078 1.00 90.44 109 HIS A O 1
ATOM 871 N N . ALA A 1 110 ? 3.019 -0.716 10.705 1.00 90.25 110 ALA A N 1
ATOM 872 C CA . ALA A 1 110 ? 3.458 -2.097 10.654 1.00 90.25 110 ALA A CA 1
ATOM 873 C C . ALA A 1 110 ? 2.458 -3.054 11.323 1.00 90.25 110 ALA A C 1
ATOM 875 O O . ALA A 1 110 ? 2.372 -4.204 10.907 1.00 90.25 110 ALA A O 1
ATOM 876 N N . SER A 1 111 ? 1.688 -2.619 12.327 1.00 84.12 111 SER A N 1
ATOM 877 C CA . SER A 1 111 ? 0.610 -3.437 12.910 1.00 84.12 111 SER A CA 1
ATOM 878 C C . SER A 1 111 ? -0.601 -3.561 11.979 1.00 84.12 111 SER A C 1
ATOM 880 O O . SER A 1 111 ? -1.290 -4.570 12.000 1.00 84.12 111 SER A O 1
ATOM 882 N N . ARG A 1 112 ? -0.836 -2.560 11.121 1.00 83.75 112 ARG A N 1
ATOM 883 C CA . ARG A 1 112 ? -1.978 -2.502 10.189 1.00 83.75 112 ARG A CA 1
ATOM 884 C C . ARG A 1 112 ? -1.647 -2.969 8.769 1.00 83.75 112 ARG A C 1
ATOM 886 O O . ARG A 1 112 ? -2.411 -2.722 7.841 1.00 83.75 112 ARG A O 1
ATOM 893 N N . ASN A 1 113 ? -0.492 -3.604 8.560 1.00 88.75 113 ASN A N 1
ATOM 894 C CA . ASN A 1 113 ? -0.043 -4.064 7.240 1.00 88.75 113 ASN A CA 1
ATOM 895 C C . ASN A 1 113 ? 0.043 -2.971 6.155 1.00 88.75 113 ASN A C 1
ATOM 897 O O . ASN A 1 113 ? 0.044 -3.276 4.963 1.00 88.75 113 ASN A O 1
ATOM 901 N N . HIS A 1 114 ? 0.173 -1.693 6.521 1.00 91.12 114 HIS A N 1
ATOM 902 C CA . HIS A 1 114 ? 0.213 -0.613 5.530 1.00 91.12 114 HIS A CA 1
ATOM 903 C C . HIS A 1 114 ? 1.398 -0.780 4.568 1.00 91.12 114 HIS A C 1
ATOM 905 O O . HIS A 1 114 ? 1.239 -0.632 3.357 1.00 91.12 114 HIS A O 1
ATOM 911 N N . PHE A 1 115 ? 2.571 -1.154 5.088 1.00 94.06 115 PHE A N 1
ATOM 912 C CA . PHE A 1 115 ? 3.759 -1.398 4.269 1.00 94.06 115 PHE A CA 1
ATOM 913 C C . PHE A 1 115 ? 3.567 -2.563 3.292 1.00 94.06 115 PHE A C 1
ATOM 915 O O . PHE A 1 115 ? 3.815 -2.409 2.097 1.00 94.06 115 PHE A O 1
ATOM 922 N N . SER A 1 116 ? 3.086 -3.715 3.769 1.00 91.94 116 SER A N 1
ATOM 923 C CA . SER A 1 116 ? 2.877 -4.893 2.920 1.00 91.94 116 SER A CA 1
ATOM 924 C C . SER A 1 116 ? 1.786 -4.655 1.873 1.00 91.94 116 SER A C 1
ATOM 926 O O . SER A 1 116 ? 1.939 -5.077 0.728 1.00 91.94 116 SER A O 1
ATOM 928 N N . ASN A 1 117 ? 0.724 -3.919 2.212 1.00 88.75 117 ASN A N 1
ATOM 929 C CA . ASN A 1 117 ? -0.307 -3.520 1.254 1.00 88.75 117 ASN A CA 1
ATOM 930 C C . ASN A 1 117 ? 0.272 -2.607 0.164 1.00 88.75 117 ASN A C 1
ATOM 932 O O . ASN A 1 117 ? 0.088 -2.871 -1.023 1.00 88.75 117 ASN A O 1
ATOM 936 N N . TRP A 1 118 ? 1.037 -1.583 0.542 1.00 91.50 118 TRP A N 1
ATOM 937 C CA . TRP A 1 118 ? 1.645 -0.649 -0.407 1.00 91.50 118 TRP A CA 1
ATOM 938 C C . TRP A 1 118 ? 2.662 -1.304 -1.352 1.00 91.50 118 TRP A C 1
ATOM 940 O O . TRP A 1 118 ? 2.679 -1.009 -2.552 1.00 91.50 118 TRP A O 1
ATOM 950 N N . LEU A 1 119 ? 3.464 -2.238 -0.834 1.00 91.06 119 LEU A N 1
ATOM 951 C CA . LEU A 1 119 ? 4.393 -3.053 -1.621 1.00 91.06 119 LEU A CA 1
ATOM 952 C C . LEU A 1 119 ? 3.649 -3.975 -2.599 1.00 91.06 119 LEU A C 1
ATOM 954 O O . LEU A 1 119 ? 3.977 -4.018 -3.786 1.00 91.06 119 LEU A O 1
ATOM 958 N N . ALA A 1 120 ? 2.593 -4.657 -2.142 1.00 85.19 120 ALA A N 1
ATOM 959 C CA . ALA A 1 120 ? 1.787 -5.538 -2.988 1.00 85.19 120 ALA A CA 1
ATOM 960 C C . ALA A 1 120 ? 1.105 -4.772 -4.133 1.00 85.19 120 ALA A C 1
ATOM 962 O O . ALA A 1 120 ? 1.102 -5.231 -5.275 1.00 85.19 120 ALA A O 1
ATOM 963 N N . VAL A 1 121 ? 0.594 -3.565 -3.864 1.00 81.00 121 VAL A N 1
ATOM 964 C CA . VAL A 1 121 ? -0.007 -2.692 -4.887 1.00 81.00 121 VAL A CA 1
ATOM 965 C C . VAL A 1 121 ? 0.999 -2.296 -5.975 1.00 81.00 121 VAL A C 1
ATOM 967 O O . VAL A 1 121 ? 0.573 -1.976 -7.086 1.00 81.00 121 VAL A O 1
ATOM 970 N N . ARG A 1 122 ? 2.310 -2.360 -5.704 1.00 79.69 122 ARG A N 1
ATOM 971 C CA . ARG A 1 122 ? 3.403 -2.113 -6.665 1.00 79.69 122 ARG A CA 1
ATOM 972 C C . ARG A 1 122 ? 3.958 -3.377 -7.328 1.00 79.69 122 ARG A C 1
ATOM 974 O O . ARG A 1 122 ? 4.825 -3.261 -8.186 1.00 79.69 122 ARG A O 1
ATOM 981 N N . GLY A 1 123 ? 3.427 -4.553 -6.996 1.00 74.56 123 GLY A N 1
ATOM 982 C CA . GLY A 1 123 ? 3.875 -5.835 -7.544 1.00 74.56 123 GLY A CA 1
ATOM 983 C C . GLY A 1 123 ? 5.071 -6.451 -6.813 1.00 74.56 123 GLY A C 1
ATOM 984 O O . GLY A 1 123 ? 5.608 -7.452 -7.272 1.00 74.56 123 GLY A O 1
ATOM 985 N N . GLU A 1 124 ? 5.478 -5.900 -5.667 1.00 81.06 124 GLU A N 1
ATOM 986 C CA . GLU A 1 124 ? 6.565 -6.439 -4.840 1.00 81.06 124 GLU A CA 1
ATOM 987 C C . GLU A 1 124 ? 6.047 -7.553 -3.920 1.00 81.06 124 GLU A C 1
ATOM 989 O O . GLU A 1 124 ? 6.133 -7.467 -2.695 1.00 81.06 124 GLU A O 1
ATOM 994 N N . PHE A 1 125 ? 5.435 -8.592 -4.490 1.00 79.00 125 PHE A N 1
ATOM 995 C CA . PHE A 1 125 ? 4.660 -9.575 -3.728 1.00 79.00 125 PHE A CA 1
ATOM 996 C C . PHE A 1 125 ? 5.507 -10.392 -2.752 1.00 79.00 125 PHE A C 1
ATOM 998 O O . PHE A 1 125 ? 5.100 -10.578 -1.603 1.00 79.00 125 PHE A O 1
ATOM 1005 N N . LYS A 1 126 ? 6.703 -10.835 -3.165 1.00 82.94 126 LYS A N 1
ATOM 1006 C CA . LYS A 1 126 ? 7.643 -11.516 -2.264 1.00 82.94 126 LYS A CA 1
ATOM 1007 C C . LYS A 1 126 ? 7.971 -10.648 -1.046 1.00 82.94 126 LYS A C 1
ATOM 1009 O O . LYS A 1 126 ? 7.797 -11.094 0.083 1.00 82.94 126 LYS A O 1
ATOM 1014 N N . LEU A 1 127 ? 8.380 -9.400 -1.273 1.00 89.88 127 LEU A N 1
ATOM 1015 C CA . LEU A 1 127 ? 8.725 -8.466 -0.199 1.00 89.88 127 LEU A CA 1
ATOM 1016 C C . LEU A 1 127 ? 7.506 -8.131 0.675 1.00 89.88 127 LEU A C 1
ATOM 1018 O O . LEU A 1 127 ? 7.604 -8.124 1.899 1.00 89.88 127 LEU A O 1
ATOM 1022 N N . ALA A 1 128 ? 6.338 -7.923 0.065 1.00 89.56 128 ALA A N 1
ATOM 1023 C CA . ALA A 1 128 ? 5.084 -7.695 0.773 1.00 89.56 128 ALA A CA 1
ATOM 1024 C C . ALA A 1 128 ? 4.718 -8.865 1.699 1.00 89.56 128 ALA A C 1
ATOM 1026 O O . ALA A 1 128 ? 4.257 -8.644 2.818 1.00 89.56 128 ALA A O 1
ATOM 1027 N N . ASN A 1 129 ? 4.929 -10.104 1.250 1.00 88.06 129 ASN A N 1
ATOM 1028 C CA . ASN A 1 129 ? 4.684 -11.292 2.060 1.00 88.06 129 ASN A CA 1
ATOM 1029 C C . ASN A 1 129 ? 5.672 -11.412 3.220 1.00 88.06 129 ASN A C 1
ATOM 1031 O O . ASN A 1 129 ? 5.241 -11.772 4.312 1.00 88.06 129 ASN A O 1
ATOM 1035 N N . GLU A 1 130 ? 6.948 -11.072 3.023 1.00 92.62 130 GLU A N 1
ATOM 1036 C CA . GLU A 1 130 ? 7.910 -11.018 4.129 1.00 92.62 130 GLU A CA 1
ATOM 1037 C C . GLU A 1 130 ? 7.487 -9.987 5.177 1.00 92.62 130 GLU A C 1
ATOM 1039 O O . GLU A 1 130 ? 7.375 -10.335 6.347 1.00 92.62 130 GLU A O 1
ATOM 1044 N N . PHE A 1 131 ? 7.110 -8.771 4.765 1.00 93.38 131 PHE A N 1
ATOM 1045 C CA . PHE A 1 131 ? 6.580 -7.751 5.680 1.00 93.38 131 PHE A CA 1
ATOM 1046 C C . PHE A 1 131 ? 5.327 -8.226 6.434 1.00 93.38 131 PHE A C 1
ATOM 1048 O O . PHE A 1 131 ? 5.198 -7.983 7.631 1.00 93.38 131 PHE A O 1
ATOM 1055 N N . ARG A 1 132 ? 4.401 -8.914 5.754 1.00 88.94 132 ARG A N 1
ATOM 1056 C CA . ARG A 1 132 ? 3.132 -9.382 6.342 1.00 88.94 132 ARG A CA 1
ATOM 1057 C C . ARG A 1 132 ? 3.322 -10.466 7.410 1.00 88.94 132 ARG A C 1
ATOM 1059 O O . ARG A 1 132 ? 2.476 -10.595 8.287 1.00 88.94 132 ARG A O 1
ATOM 1066 N N . LYS A 1 133 ? 4.409 -11.241 7.353 1.00 88.62 133 LYS A N 1
ATOM 1067 C CA . LYS A 1 133 ? 4.735 -12.256 8.371 1.00 88.62 133 LYS A CA 1
ATOM 1068 C C . LYS A 1 133 ? 5.254 -11.643 9.676 1.00 88.62 133 LYS A C 1
ATOM 1070 O O . LYS A 1 133 ? 5.326 -12.347 10.677 1.00 88.62 133 LYS A O 1
ATOM 1075 N N . LEU A 1 134 ? 5.647 -10.368 9.681 1.00 87.69 134 LEU A N 1
ATOM 1076 C CA . LEU A 1 134 ? 6.295 -9.737 10.830 1.00 87.69 134 LEU A CA 1
ATOM 1077 C C . LEU A 1 134 ? 5.274 -9.294 11.880 1.00 87.69 134 LEU A C 1
ATOM 1079 O O . LEU A 1 134 ? 4.588 -8.286 11.706 1.00 87.69 134 LEU A O 1
ATOM 1083 N N . GLN A 1 135 ? 5.241 -10.002 13.006 1.00 81.31 135 GLN A N 1
ATOM 1084 C CA . GLN A 1 135 ? 4.438 -9.646 14.174 1.00 81.31 135 GLN A CA 1
ATOM 1085 C C . GLN A 1 135 ? 5.267 -8.868 15.201 1.00 81.31 135 GLN A C 1
ATOM 1087 O O . GLN A 1 135 ? 6.490 -8.973 15.230 1.00 81.31 135 GLN A O 1
ATOM 1092 N N . ASN A 1 136 ? 4.602 -8.094 16.067 1.00 78.50 136 ASN A N 1
ATOM 1093 C CA . ASN A 1 136 ? 5.273 -7.393 17.171 1.00 78.50 136 ASN A CA 1
ATOM 1094 C C . ASN A 1 136 ? 6.006 -8.362 18.112 1.00 78.50 136 ASN A C 1
ATOM 1096 O O . ASN A 1 136 ? 7.078 -8.032 18.596 1.00 78.50 136 ASN A O 1
ATOM 1100 N N . SER A 1 137 ? 5.452 -9.556 18.324 1.00 81.50 137 SER A N 1
ATOM 1101 C CA . SER A 1 137 ? 6.015 -10.620 19.164 1.00 81.50 137 SER A CA 1
ATOM 1102 C C . SER A 1 137 ? 7.331 -11.209 18.646 1.00 81.50 137 SER A C 1
ATOM 1104 O O . SER A 1 137 ? 8.000 -11.917 19.391 1.00 81.50 137 SER A O 1
ATOM 1106 N N . HIS A 1 138 ? 7.703 -10.955 17.387 1.00 85.44 138 HIS A N 1
ATOM 1107 C CA . HIS A 1 138 ? 8.942 -11.472 16.796 1.00 85.44 138 HIS A CA 1
ATOM 1108 C C . HIS A 1 138 ? 10.185 -10.649 17.154 1.00 85.44 138 HIS A C 1
ATOM 1110 O O . HIS A 1 138 ? 11.278 -11.027 16.747 1.00 85.44 138 HIS A O 1
ATOM 1116 N N . PHE A 1 139 ? 10.022 -9.522 17.849 1.00 88.94 139 PHE A N 1
ATOM 1117 C CA . PHE A 1 139 ? 11.099 -8.575 18.122 1.00 88.94 139 PHE A CA 1
ATOM 1118 C C . PHE A 1 139 ? 11.129 -8.227 19.607 1.00 88.94 139 PHE A C 1
ATOM 1120 O O . PHE A 1 139 ? 10.076 -8.070 20.227 1.00 88.94 139 PHE A O 1
ATOM 1127 N N . GLU A 1 140 ? 12.328 -8.066 20.162 1.00 85.38 140 GLU A N 1
ATOM 1128 C CA . GLU A 1 140 ? 12.516 -7.627 21.549 1.00 85.38 140 GLU A CA 1
ATOM 1129 C C . GLU A 1 140 ? 12.078 -6.172 21.723 1.00 85.38 140 GLU A C 1
ATOM 1131 O O . GLU A 1 140 ? 11.443 -5.805 22.714 1.00 85.38 140 GLU A O 1
ATOM 1136 N N . ASP A 1 141 ? 12.395 -5.335 20.730 1.00 90.88 141 ASP A N 1
ATOM 1137 C CA . ASP A 1 141 ? 11.997 -3.940 20.712 1.00 90.88 141 ASP A CA 1
ATOM 1138 C C . ASP A 1 141 ? 11.672 -3.411 19.304 1.00 90.88 141 ASP A C 1
ATOM 1140 O O . ASP A 1 141 ? 11.888 -4.028 18.255 1.00 90.88 141 ASP A O 1
ATOM 1144 N N . ILE A 1 142 ? 11.125 -2.197 19.275 1.00 91.56 142 ILE A N 1
ATOM 1145 C CA . ILE A 1 142 ? 10.747 -1.533 18.027 1.00 91.56 142 ILE A CA 1
ATOM 1146 C C . ILE A 1 142 ? 11.952 -1.130 17.160 1.00 91.56 142 ILE A C 1
ATOM 1148 O O . ILE A 1 142 ? 11.800 -0.929 15.952 1.00 91.56 142 ILE A O 1
ATOM 1152 N N . LYS A 1 143 ? 13.150 -0.989 17.740 1.00 93.75 143 LYS A N 1
ATOM 1153 C CA . LYS A 1 143 ? 14.368 -0.661 16.988 1.00 93.75 143 LYS A CA 1
ATOM 1154 C C . LYS A 1 143 ? 14.830 -1.873 16.194 1.00 93.75 143 LYS A C 1
ATOM 1156 O O . LYS A 1 143 ? 15.164 -1.712 15.024 1.00 93.75 143 LYS A O 1
ATOM 1161 N N . GLU A 1 144 ? 14.778 -3.063 16.780 1.00 94.50 144 GLU A N 1
ATOM 1162 C CA . GLU A 1 144 ? 15.056 -4.322 16.096 1.00 94.50 144 GLU A CA 1
ATOM 1163 C C . GLU A 1 144 ? 14.094 -4.516 14.918 1.00 94.50 144 GLU A C 1
ATOM 1165 O O . GLU A 1 144 ? 14.530 -4.714 13.780 1.00 94.50 144 GLU A O 1
ATOM 1170 N N . ARG A 1 145 ? 12.789 -4.307 15.147 1.00 93.88 145 ARG A N 1
ATOM 1171 C CA . ARG A 1 145 ? 11.785 -4.334 14.074 1.00 93.88 145 ARG A CA 1
ATOM 1172 C C . ARG A 1 145 ? 12.089 -3.324 12.964 1.00 93.88 145 ARG A C 1
ATOM 1174 O O . ARG A 1 145 ? 11.906 -3.637 11.787 1.00 93.88 145 ARG A O 1
ATOM 1181 N N . ARG A 1 146 ? 12.539 -2.106 13.297 1.00 96.25 146 ARG A N 1
ATOM 1182 C CA . ARG A 1 146 ? 12.953 -1.102 12.296 1.00 96.25 146 ARG A CA 1
ATOM 1183 C C . ARG A 1 146 ? 14.135 -1.608 11.471 1.00 96.25 146 ARG A C 1
ATOM 1185 O O . ARG A 1 146 ? 14.072 -1.568 10.245 1.00 96.25 146 ARG A O 1
ATOM 1192 N N . SER A 1 147 ? 15.180 -2.098 12.134 1.00 96.06 147 SER A N 1
ATOM 1193 C CA . SER A 1 147 ? 16.385 -2.627 11.488 1.00 96.06 147 SER A CA 1
ATOM 1194 C C . SER A 1 147 ? 16.064 -3.787 10.549 1.00 96.06 147 SER A C 1
ATOM 1196 O O . SER A 1 147 ? 16.603 -3.849 9.447 1.00 96.06 147 SER A O 1
ATOM 1198 N N . TYR A 1 148 ? 15.126 -4.657 10.929 1.00 96.00 148 TYR A N 1
ATOM 1199 C CA . TYR A 1 148 ? 14.695 -5.768 10.085 1.00 96.00 148 TYR A CA 1
ATOM 1200 C C . TYR A 1 148 ? 13.962 -5.303 8.817 1.00 96.00 148 TYR A C 1
ATOM 1202 O O . TYR A 1 148 ? 14.272 -5.758 7.717 1.00 96.00 148 TYR A O 1
ATOM 1210 N N . HIS A 1 149 ? 13.037 -4.340 8.931 1.00 96.25 149 HIS A N 1
ATOM 1211 C CA . HIS A 1 149 ? 12.393 -3.739 7.755 1.00 96.25 149 HIS A CA 1
ATOM 1212 C C . HIS A 1 149 ? 13.409 -3.072 6.817 1.00 96.25 149 HIS A C 1
ATOM 1214 O O . HIS A 1 149 ? 13.314 -3.228 5.600 1.00 96.25 149 HIS A O 1
ATOM 1220 N N . ILE A 1 150 ? 14.385 -2.351 7.380 1.00 97.62 150 ILE A N 1
ATOM 1221 C CA . ILE A 1 150 ? 15.484 -1.736 6.624 1.00 97.62 150 ILE A CA 1
ATOM 1222 C C . ILE A 1 150 ? 16.266 -2.810 5.865 1.00 97.62 150 ILE A C 1
ATOM 1224 O O . ILE A 1 150 ? 16.472 -2.664 4.663 1.00 97.62 150 ILE A O 1
ATOM 1228 N N . ALA A 1 151 ? 16.640 -3.905 6.531 1.00 97.06 151 ALA A N 1
ATOM 1229 C CA . ALA A 1 151 ? 17.391 -4.994 5.916 1.00 97.06 151 ALA A CA 1
ATOM 1230 C C . ALA A 1 151 ? 16.636 -5.627 4.735 1.00 97.06 151 ALA A C 1
ATOM 1232 O O . ALA A 1 151 ? 17.216 -5.783 3.661 1.00 97.06 151 ALA A O 1
ATOM 1233 N N . LEU A 1 152 ? 15.336 -5.912 4.892 1.00 95.94 152 LEU A N 1
ATOM 1234 C CA . LEU A 1 152 ? 14.496 -6.452 3.815 1.00 95.94 152 LEU A CA 1
ATOM 1235 C C . LEU A 1 152 ? 14.429 -5.517 2.597 1.00 95.94 152 LEU A C 1
ATOM 1237 O O . LEU A 1 152 ? 14.503 -5.969 1.452 1.00 95.94 152 LEU A O 1
ATOM 1241 N N . LEU A 1 153 ? 14.284 -4.211 2.833 1.00 96.19 153 LEU A N 1
ATOM 1242 C CA . LEU A 1 153 ? 14.234 -3.211 1.764 1.00 96.19 153 LEU A CA 1
ATOM 1243 C C . LEU A 1 153 ? 15.585 -3.070 1.062 1.00 96.19 153 LEU A C 1
ATOM 1245 O O . LEU A 1 153 ? 15.642 -3.057 -0.165 1.00 96.19 153 LEU A O 1
ATOM 1249 N N . GLU A 1 154 ? 16.680 -3.011 1.819 1.00 95.44 154 GLU A N 1
ATOM 1250 C CA . GLU A 1 154 ? 18.030 -2.922 1.264 1.00 95.44 154 GLU A CA 1
ATOM 1251 C C . GLU A 1 154 ? 18.401 -4.170 0.456 1.00 95.44 154 GLU A C 1
ATOM 1253 O O . GLU A 1 154 ? 19.009 -4.054 -0.610 1.00 95.44 154 GLU A O 1
ATOM 1258 N N . GLU A 1 155 ? 18.017 -5.361 0.919 1.00 92.06 155 GLU A N 1
ATOM 1259 C CA . GLU A 1 155 ? 18.193 -6.603 0.169 1.00 92.06 155 GLU A CA 1
ATOM 1260 C C . GLU A 1 155 ? 17.386 -6.591 -1.136 1.00 92.06 155 GLU A C 1
ATOM 1262 O O . GLU A 1 155 ? 17.943 -6.872 -2.202 1.00 92.06 155 GLU A O 1
ATOM 1267 N N . ASN A 1 156 ? 16.108 -6.195 -1.091 1.00 89.06 156 ASN A N 1
ATOM 1268 C CA . ASN A 1 156 ? 15.277 -6.075 -2.292 1.00 89.06 156 ASN A CA 1
ATOM 1269 C C . ASN A 1 156 ? 15.891 -5.090 -3.300 1.00 89.06 156 ASN A C 1
ATOM 1271 O O . ASN A 1 156 ? 16.031 -5.428 -4.475 1.00 89.06 156 ASN A O 1
ATOM 1275 N N . LEU A 1 157 ? 16.347 -3.919 -2.845 1.00 86.31 157 LEU A N 1
ATOM 1276 C CA . LEU A 1 157 ? 16.995 -2.929 -3.705 1.00 86.31 157 LEU A CA 1
ATOM 1277 C C . LEU A 1 157 ? 18.301 -3.454 -4.311 1.00 86.31 157 LEU A C 1
ATOM 1279 O O . LEU A 1 157 ? 18.572 -3.199 -5.486 1.00 86.31 157 LEU A O 1
ATOM 1283 N N . LYS A 1 158 ? 19.107 -4.213 -3.557 1.00 82.25 158 LYS A N 1
ATOM 1284 C CA . LYS A 1 158 ? 20.320 -4.868 -4.080 1.00 82.25 158 LYS A CA 1
ATOM 1285 C C . LYS A 1 158 ? 19.975 -5.883 -5.168 1.00 82.25 158 LYS A C 1
ATOM 1287 O O . LYS A 1 158 ? 20.579 -5.837 -6.239 1.00 82.25 158 LYS A O 1
ATOM 1292 N N . ILE A 1 159 ? 18.996 -6.754 -4.925 1.00 76.44 159 ILE A N 1
ATOM 1293 C CA . ILE A 1 159 ? 18.533 -7.755 -5.899 1.00 76.44 159 ILE A CA 1
ATOM 1294 C C . ILE A 1 159 ? 18.003 -7.063 -7.158 1.00 76.44 159 ILE A C 1
ATOM 1296 O O . ILE A 1 159 ? 18.365 -7.444 -8.270 1.00 76.44 159 ILE A O 1
ATOM 1300 N N . SER A 1 160 ? 17.186 -6.024 -6.998 1.00 71.56 160 SER A N 1
ATOM 1301 C CA . SER A 1 160 ? 16.641 -5.243 -8.107 1.00 71.56 160 SER A CA 1
ATOM 1302 C C . SER A 1 160 ? 17.756 -4.577 -8.910 1.00 71.56 160 SER A C 1
ATOM 1304 O O . SER A 1 160 ? 17.822 -4.771 -10.120 1.00 71.56 160 SER A O 1
ATOM 1306 N N . LYS A 1 161 ? 18.708 -3.893 -8.263 1.00 69.62 161 LYS A N 1
ATOM 1307 C CA . LYS A 1 161 ? 19.872 -3.289 -8.937 1.00 69.62 161 LYS A CA 1
ATOM 1308 C C . LYS A 1 161 ? 20.731 -4.323 -9.657 1.00 69.62 161 LYS A C 1
ATOM 1310 O O . LYS A 1 161 ? 21.204 -4.044 -10.748 1.00 69.62 161 LYS A O 1
ATOM 1315 N N . GLN A 1 162 ? 20.915 -5.519 -9.101 1.00 55.81 162 GLN A N 1
ATOM 1316 C CA . GLN A 1 162 ? 21.614 -6.604 -9.794 1.00 55.81 162 GLN A CA 1
ATOM 1317 C C . GLN A 1 162 ? 20.831 -7.098 -11.014 1.00 55.81 162 GLN A C 1
ATOM 1319 O O . GLN A 1 162 ? 21.433 -7.289 -12.066 1.00 55.81 162 GLN A O 1
ATOM 1324 N N . LYS A 1 163 ? 19.504 -7.251 -10.917 1.00 52.38 163 LYS A N 1
ATOM 1325 C CA . LYS A 1 163 ? 18.643 -7.590 -12.063 1.00 52.38 163 LYS A CA 1
ATOM 1326 C C . LYS A 1 163 ? 18.711 -6.525 -13.159 1.00 52.38 163 LYS A C 1
ATOM 1328 O O . LYS A 1 163 ? 18.882 -6.885 -14.318 1.00 52.38 163 LYS A O 1
ATOM 1333 N N . PHE A 1 164 ? 18.634 -5.242 -12.798 1.00 42.03 164 PHE A N 1
ATOM 1334 C CA . PHE A 1 164 ? 18.753 -4.123 -13.739 1.00 42.03 164 PHE A CA 1
ATOM 1335 C C . PHE A 1 164 ? 20.156 -4.025 -14.335 1.00 42.03 164 PHE A C 1
ATOM 1337 O O . PHE A 1 164 ? 20.281 -3.945 -15.546 1.00 42.03 164 PHE A O 1
ATOM 1344 N N . LYS A 1 165 ? 21.217 -4.152 -13.532 1.00 33.19 165 LYS A N 1
ATOM 1345 C CA . LYS A 1 165 ? 22.599 -4.162 -14.028 1.00 33.19 165 LYS A CA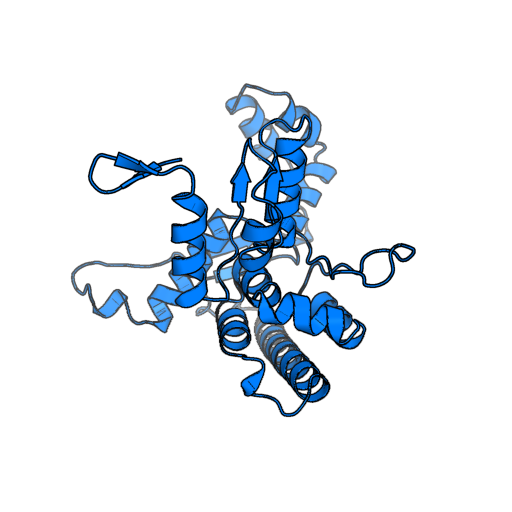 1
ATOM 1346 C C . LYS A 1 165 ? 22.859 -5.350 -14.950 1.00 33.19 165 LYS A C 1
ATOM 1348 O O . LYS A 1 165 ? 23.551 -5.193 -15.940 1.00 33.19 165 LYS A O 1
ATOM 1353 N N . LEU A 1 166 ? 22.294 -6.526 -14.673 1.00 31.77 166 LEU A N 1
ATOM 1354 C CA . LEU A 1 166 ? 22.329 -7.677 -15.586 1.00 31.77 166 LEU A CA 1
ATOM 1355 C C . LEU A 1 166 ? 21.501 -7.451 -16.861 1.00 31.77 166 LEU A C 1
ATOM 1357 O O . LEU A 1 166 ? 21.776 -8.109 -17.863 1.00 31.77 166 LEU A O 1
ATOM 1361 N N . ALA A 1 167 ? 20.496 -6.574 -16.821 1.00 33.34 167 ALA A N 1
ATOM 1362 C CA . ALA A 1 167 ? 19.722 -6.156 -17.985 1.00 33.34 167 ALA A CA 1
ATOM 1363 C C . ALA A 1 167 ? 20.433 -5.058 -18.800 1.00 33.34 167 ALA A C 1
ATOM 1365 O O . ALA A 1 167 ? 20.339 -5.097 -20.015 1.00 33.34 167 ALA A O 1
ATOM 1366 N N . GLU A 1 168 ? 21.183 -4.145 -18.170 1.00 31.08 168 GLU A N 1
ATOM 1367 C CA . GLU A 1 168 ? 22.018 -3.126 -18.836 1.00 31.08 168 GLU A CA 1
ATOM 1368 C C . GLU A 1 168 ? 23.324 -3.708 -19.395 1.00 31.08 168 GLU A C 1
ATOM 1370 O O . GLU A 1 168 ? 23.688 -3.429 -20.527 1.00 31.08 168 GLU A O 1
ATOM 1375 N N . PHE A 1 169 ? 24.037 -4.557 -18.640 1.00 32.94 169 PHE A N 1
ATOM 1376 C CA . PHE A 1 169 ? 25.278 -5.199 -19.115 1.00 32.94 169 PHE A CA 1
ATOM 1377 C C . PHE A 1 169 ? 25.036 -6.272 -20.174 1.00 32.94 169 PHE A C 1
ATOM 1379 O O . PHE A 1 169 ? 25.981 -6.790 -20.772 1.00 32.94 169 PHE A O 1
ATOM 1386 N N . LYS A 1 170 ? 23.777 -6.646 -20.381 1.00 38.69 170 LYS A N 1
ATOM 1387 C CA . LYS A 1 170 ? 23.389 -7.426 -21.535 1.00 38.69 170 LYS A CA 1
ATOM 1388 C C . LYS A 1 170 ? 22.605 -6.511 -22.468 1.00 38.69 170 LYS A C 1
ATOM 1390 O O . LYS A 1 170 ? 21.388 -6.457 -22.368 1.00 38.69 170 LYS A O 1
ATOM 1395 N N . ASP A 1 171 ? 23.268 -6.010 -23.509 1.00 39.06 171 ASP A N 1
ATOM 1396 C CA . ASP A 1 171 ? 22.641 -5.549 -24.770 1.00 39.06 171 ASP A CA 1
ATOM 1397 C C . ASP A 1 171 ? 21.677 -6.588 -25.397 1.00 39.06 171 ASP A C 1
ATOM 1399 O O . ASP A 1 171 ? 21.036 -6.369 -26.421 1.00 39.06 171 ASP A O 1
ATOM 1403 N N . LYS A 1 172 ? 21.554 -7.760 -24.771 1.00 40.75 172 LYS A N 1
ATOM 1404 C CA . LYS A 1 172 ? 20.447 -8.690 -24.902 1.00 40.75 172 LYS A CA 1
ATOM 1405 C C . LYS A 1 172 ? 19.785 -8.862 -23.540 1.00 40.75 172 LYS A C 1
ATOM 1407 O O . LYS A 1 172 ? 20.189 -9.744 -22.774 1.00 40.75 172 LYS A O 1
ATOM 1412 N N . VAL A 1 173 ? 18.740 -8.071 -23.270 1.00 43.28 173 VAL A N 1
ATOM 1413 C CA . VAL A 1 173 ? 17.625 -8.445 -22.380 1.00 43.28 173 VAL A CA 1
ATOM 1414 C C . VAL A 1 173 ? 17.563 -9.959 -22.348 1.00 43.28 173 VAL A C 1
ATOM 1416 O O . VAL A 1 173 ? 17.414 -10.576 -23.405 1.00 43.28 173 VAL A O 1
ATOM 1419 N N . SER A 1 174 ? 17.808 -10.562 -21.180 1.00 42.06 174 SER A N 1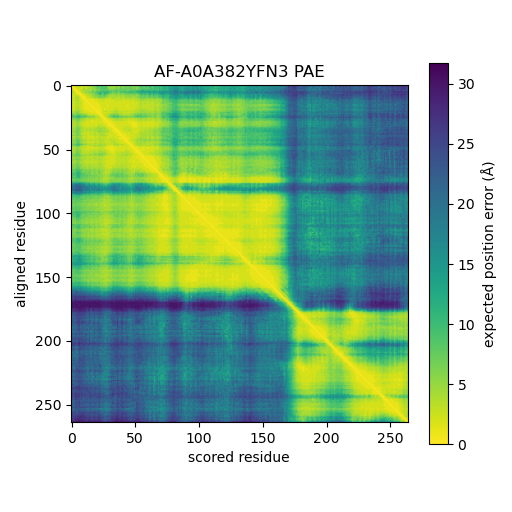
ATOM 1420 C CA . SER A 1 174 ? 17.916 -12.013 -21.120 1.00 42.06 174 SER A CA 1
ATOM 1421 C C . SER A 1 174 ? 16.702 -12.587 -21.841 1.00 42.06 174 SER A C 1
ATOM 1423 O O . SER A 1 174 ? 15.571 -12.232 -21.503 1.00 42.06 174 SER A O 1
ATOM 1425 N N . GLU A 1 175 ? 16.916 -13.472 -22.811 1.00 46.84 175 GLU A N 1
ATOM 1426 C CA . GLU A 1 175 ? 15.857 -14.176 -23.547 1.00 46.84 175 GLU A CA 1
ATOM 1427 C C . GLU A 1 175 ? 14.912 -14.980 -22.618 1.00 46.84 175 GLU A C 1
ATOM 1429 O O . GLU A 1 175 ? 14.081 -15.753 -23.085 1.00 46.84 175 GLU A O 1
ATOM 1434 N N . LYS A 1 176 ? 15.038 -14.821 -21.293 1.00 47.47 176 LYS A N 1
ATOM 1435 C CA . LYS A 1 176 ? 14.362 -15.530 -20.217 1.00 47.47 176 LYS A CA 1
ATOM 1436 C C . LYS A 1 176 ? 13.437 -14.659 -19.350 1.00 47.47 176 LYS A C 1
ATOM 1438 O O . LYS A 1 176 ? 12.681 -15.242 -18.581 1.00 47.47 176 LYS A O 1
ATOM 1443 N N . SER A 1 177 ? 13.442 -13.319 -19.424 1.00 56.59 177 SER A N 1
ATOM 1444 C CA . SER A 1 177 ? 12.480 -12.515 -18.639 1.00 56.59 177 SER A CA 1
ATOM 1445 C C . SER A 1 177 ? 11.183 -12.303 -19.420 1.00 56.59 177 SER A C 1
ATOM 1447 O O . SER A 1 177 ? 11.167 -11.591 -20.421 1.00 56.59 177 SER A O 1
ATOM 1449 N N . ASN A 1 178 ? 10.084 -12.894 -18.949 1.00 67.50 178 ASN A N 1
ATOM 1450 C CA . ASN A 1 178 ? 8.771 -12.776 -19.594 1.00 67.50 178 ASN A CA 1
ATOM 1451 C C . ASN A 1 178 ? 8.040 -11.457 -19.278 1.00 67.50 178 ASN A C 1
ATOM 1453 O O . ASN A 1 178 ? 7.000 -11.182 -19.868 1.00 67.50 178 ASN A O 1
ATOM 1457 N N . PHE A 1 179 ? 8.570 -10.629 -18.374 1.00 75.69 179 PHE A N 1
ATOM 1458 C CA . PHE A 1 179 ? 7.965 -9.358 -17.987 1.00 75.69 179 PHE A CA 1
ATOM 1459 C C . PHE A 1 179 ? 9.048 -8.314 -17.698 1.00 75.69 179 PHE A C 1
ATOM 1461 O O . PHE A 1 179 ? 9.933 -8.556 -16.877 1.00 75.69 179 PHE A O 1
ATOM 1468 N N . ILE A 1 180 ? 8.988 -7.171 -18.379 1.00 78.12 180 ILE A N 1
ATOM 1469 C CA . ILE A 1 180 ? 9.971 -6.081 -18.311 1.00 78.12 180 ILE A CA 1
ATOM 1470 C C . ILE A 1 180 ? 9.229 -4.780 -18.032 1.00 78.12 180 ILE A C 1
ATOM 1472 O O . ILE A 1 180 ? 8.163 -4.538 -18.591 1.00 78.12 180 ILE A O 1
ATOM 1476 N N . ARG A 1 181 ? 9.804 -3.935 -17.178 1.00 77.81 181 ARG A N 1
ATOM 1477 C CA . ARG A 1 181 ? 9.274 -2.613 -16.845 1.00 77.81 181 ARG A CA 1
ATOM 1478 C C . ARG A 1 181 ? 10.229 -1.529 -17.335 1.00 77.81 181 ARG A C 1
ATOM 1480 O O . ARG A 1 181 ? 11.420 -1.608 -17.051 1.00 77.81 181 ARG A O 1
ATOM 1487 N N . ILE A 1 182 ? 9.675 -0.517 -17.995 1.00 80.31 182 ILE A N 1
ATOM 1488 C CA . ILE A 1 182 ? 10.346 0.721 -18.393 1.00 80.31 182 ILE A CA 1
ATOM 1489 C C . ILE A 1 182 ? 9.725 1.862 -17.581 1.00 80.31 182 ILE A C 1
ATOM 1491 O O . ILE A 1 182 ? 8.514 2.071 -17.646 1.00 80.31 182 ILE A O 1
ATOM 1495 N N . GLY A 1 183 ? 10.558 2.565 -16.810 1.00 72.06 183 GLY A N 1
ATOM 1496 C CA . GLY A 1 183 ? 10.167 3.687 -15.950 1.00 72.06 183 GLY A CA 1
ATOM 1497 C C . GLY A 1 183 ? 10.008 3.360 -14.462 1.00 72.06 183 GLY A C 1
ATOM 1498 O O . GLY A 1 183 ? 10.028 2.203 -14.024 1.00 72.06 183 GLY A O 1
ATOM 1499 N N . LYS A 1 184 ? 9.895 4.424 -13.660 1.00 73.19 184 LYS A N 1
ATOM 1500 C CA . LYS A 1 184 ? 9.892 4.399 -12.186 1.00 73.19 184 LYS A CA 1
ATOM 1501 C C . LYS A 1 184 ? 8.501 4.631 -11.583 1.00 73.19 184 LYS A C 1
ATOM 1503 O O . LYS A 1 184 ? 8.316 4.388 -10.390 1.00 73.19 184 LYS A O 1
ATOM 1508 N N . GLY A 1 185 ? 7.513 5.007 -12.393 1.00 65.62 185 GLY A N 1
ATOM 1509 C CA . GLY A 1 185 ? 6.110 5.187 -12.008 1.00 65.62 185 GLY A CA 1
ATOM 1510 C C . GLY A 1 185 ? 5.353 3.874 -11.779 1.00 65.62 185 GLY A C 1
ATOM 1511 O O . GLY A 1 185 ? 5.910 2.782 -11.867 1.00 65.62 185 GLY A O 1
ATOM 1512 N N . SER A 1 186 ? 4.056 3.943 -11.488 1.00 72.88 186 SER A N 1
ATOM 1513 C CA . SER A 1 186 ? 3.241 2.741 -11.263 1.00 72.88 186 SER A CA 1
ATOM 1514 C C . SER A 1 186 ? 3.108 1.898 -12.537 1.00 72.88 186 SER A C 1
ATOM 1516 O O . SER A 1 186 ? 3.082 2.426 -13.639 1.00 72.88 186 SER A O 1
ATOM 1518 N N . LEU A 1 187 ? 2.958 0.578 -12.410 1.00 74.94 187 LEU A N 1
ATOM 1519 C CA . LEU A 1 187 ? 2.707 -0.315 -13.554 1.00 74.94 187 LEU A CA 1
ATOM 1520 C C . LEU A 1 187 ? 1.296 -0.130 -14.158 1.00 74.94 187 LEU A C 1
ATOM 1522 O O . LEU A 1 187 ? 1.055 -0.498 -15.301 1.00 74.94 187 LEU A O 1
ATOM 1526 N N . GLY A 1 188 ? 0.334 0.406 -13.399 1.00 75.31 188 GLY A N 1
ATOM 1527 C CA . GLY A 1 188 ? -1.080 0.415 -13.798 1.00 75.31 188 GLY A CA 1
ATOM 1528 C C . GLY A 1 188 ? -1.783 -0.929 -13.540 1.00 75.31 188 GLY A C 1
ATOM 1529 O O . GLY A 1 188 ? -1.155 -1.942 -13.240 1.00 75.31 188 GLY A O 1
ATOM 1530 N N . GLY A 1 189 ? -3.121 -0.948 -13.527 1.00 76.62 189 GLY A N 1
ATOM 1531 C CA . GLY A 1 189 ? -3.897 -2.118 -13.066 1.00 76.62 189 GLY A CA 1
ATOM 1532 C C . GLY A 1 189 ? -3.731 -3.374 -13.934 1.00 76.62 189 GLY A C 1
ATOM 1533 O O . GLY A 1 189 ? -3.563 -4.472 -13.410 1.00 76.62 189 GLY A O 1
ATOM 1534 N N . LYS A 1 190 ? -3.709 -3.208 -15.262 1.00 86.00 190 LYS A N 1
ATOM 1535 C CA . LYS A 1 190 ? -3.609 -4.316 -16.229 1.00 86.00 190 LYS A CA 1
ATOM 1536 C C . LYS A 1 190 ? -2.247 -5.008 -16.167 1.00 86.00 190 LYS A C 1
ATOM 1538 O O . LYS A 1 190 ? -2.169 -6.225 -16.027 1.00 86.00 190 LYS A O 1
ATOM 1543 N N . ALA A 1 191 ? -1.178 -4.217 -16.202 1.00 81.69 191 ALA A N 1
ATOM 1544 C CA . ALA A 1 191 ? 0.182 -4.717 -16.084 1.00 81.69 191 ALA A CA 1
ATOM 1545 C C . ALA A 1 191 ? 0.433 -5.412 -14.744 1.00 81.69 191 ALA A C 1
ATOM 1547 O O . ALA A 1 191 ? 1.091 -6.444 -14.717 1.00 81.69 191 ALA A O 1
ATOM 1548 N N . ARG A 1 192 ? -0.128 -4.895 -13.642 1.00 78.19 192 ARG A N 1
ATOM 1549 C CA . ARG A 1 192 ? -0.056 -5.563 -12.333 1.00 78.19 192 ARG A CA 1
ATOM 1550 C C . ARG A 1 192 ? -0.753 -6.917 -12.334 1.00 78.19 192 ARG A C 1
ATOM 1552 O O . ARG A 1 192 ? -0.206 -7.860 -11.777 1.00 78.19 192 ARG A O 1
ATOM 1559 N N . GLY A 1 193 ? -1.906 -7.036 -12.995 1.00 80.19 193 GLY A N 1
ATOM 1560 C CA . GLY A 1 193 ? -2.573 -8.326 -13.193 1.00 80.19 193 GLY A CA 1
ATOM 1561 C C . GLY A 1 193 ? -1.707 -9.318 -13.975 1.00 80.19 193 GLY A C 1
ATOM 1562 O O . GLY A 1 193 ? -1.559 -10.464 -13.560 1.00 80.19 193 GLY A O 1
ATOM 1563 N N . LEU A 1 194 ? -1.070 -8.872 -15.062 1.00 82.44 194 LEU A N 1
ATOM 1564 C CA . LEU A 1 194 ? -0.145 -9.707 -15.838 1.00 82.44 194 LEU A CA 1
ATOM 1565 C C . LEU A 1 194 ? 1.113 -10.086 -15.047 1.00 82.44 194 LEU A C 1
ATOM 1567 O O . LEU A 1 194 ? 1.526 -11.240 -15.100 1.00 82.44 194 LEU A O 1
ATOM 1571 N N . ALA A 1 195 ? 1.689 -9.158 -14.283 1.00 76.25 195 ALA A N 1
ATOM 1572 C CA . ALA A 1 195 ? 2.820 -9.429 -13.399 1.00 76.25 195 ALA A CA 1
ATOM 1573 C C . ALA A 1 195 ? 2.453 -10.467 -12.330 1.00 76.25 195 ALA A C 1
ATOM 1575 O O . ALA A 1 195 ? 3.197 -11.421 -12.118 1.00 76.25 195 ALA A O 1
ATOM 1576 N N . PHE A 1 196 ? 1.272 -10.322 -11.721 1.00 75.56 196 PHE A N 1
ATOM 1577 C CA . PHE A 1 196 ? 0.733 -11.268 -10.749 1.00 75.56 196 PHE A CA 1
ATOM 1578 C C . PHE A 1 196 ? 0.553 -12.666 -11.351 1.00 75.56 196 PHE A C 1
ATOM 1580 O O . PHE A 1 196 ? 0.985 -13.651 -10.753 1.00 75.56 196 PHE A O 1
ATOM 1587 N N . LEU A 1 197 ? -0.052 -12.767 -12.540 1.00 78.38 197 LEU A N 1
ATOM 1588 C CA . LEU A 1 197 ? -0.196 -14.043 -13.243 1.00 78.38 197 LEU A CA 1
ATOM 1589 C C . LEU A 1 197 ? 1.168 -14.642 -13.581 1.00 78.38 197 LEU A C 1
ATOM 1591 O O . LEU A 1 197 ? 1.364 -15.833 -13.383 1.00 78.38 197 LEU A O 1
ATOM 1595 N N . ASN A 1 198 ? 2.114 -13.829 -14.052 1.00 76.44 198 ASN A N 1
ATOM 1596 C CA . ASN A 1 198 ? 3.450 -14.283 -14.418 1.00 76.44 198 ASN A CA 1
ATOM 1597 C C . ASN A 1 198 ? 4.193 -14.863 -13.206 1.00 76.44 198 ASN A C 1
ATOM 1599 O O . ASN A 1 198 ? 4.705 -15.971 -13.285 1.00 76.44 198 ASN A O 1
ATOM 1603 N N . GLU A 1 199 ? 4.203 -14.167 -12.069 1.00 69.62 199 GLU A N 1
ATOM 1604 C CA . GLU A 1 199 ? 4.826 -14.679 -10.843 1.00 69.62 199 GLU A CA 1
ATOM 1605 C C . GLU A 1 199 ? 4.136 -15.965 -10.362 1.00 69.62 199 GLU A C 1
ATOM 1607 O O . GLU A 1 199 ? 4.789 -16.979 -10.146 1.00 69.62 199 GLU A O 1
ATOM 1612 N N . ASN A 1 200 ? 2.801 -15.989 -10.276 1.00 71.44 200 ASN A N 1
ATOM 1613 C CA . ASN A 1 200 ? 2.094 -17.144 -9.715 1.00 71.44 200 ASN A CA 1
ATOM 1614 C C . ASN A 1 200 ? 2.081 -18.368 -10.642 1.00 71.44 200 ASN A C 1
ATOM 1616 O O . ASN A 1 200 ? 2.119 -19.492 -10.146 1.00 71.44 200 ASN A O 1
ATOM 1620 N N . LEU A 1 201 ? 2.028 -18.189 -11.964 1.00 73.12 201 LEU A N 1
ATOM 1621 C CA . LEU A 1 201 ? 2.027 -19.313 -12.904 1.00 73.12 201 LEU A CA 1
ATOM 1622 C C . LEU A 1 201 ? 3.365 -20.048 -12.917 1.00 73.12 201 LEU A C 1
ATOM 1624 O O . LEU A 1 201 ? 3.366 -21.280 -12.951 1.00 73.12 201 LEU A O 1
ATOM 1628 N N . TYR A 1 202 ? 4.476 -19.306 -12.859 1.00 64.62 202 TYR A N 1
ATOM 1629 C CA . TYR A 1 202 ? 5.817 -19.881 -12.931 1.00 64.62 202 TYR A CA 1
ATOM 1630 C C . TYR A 1 202 ? 6.383 -20.257 -11.550 1.00 64.62 202 TYR A C 1
ATOM 1632 O O . TYR A 1 202 ? 6.970 -21.329 -11.435 1.00 64.62 202 TYR A O 1
ATOM 1640 N N . ASP A 1 203 ? 6.146 -19.478 -10.485 1.00 58.53 203 ASP A N 1
ATOM 1641 C CA . ASP A 1 203 ? 6.704 -19.787 -9.154 1.00 58.53 203 ASP A CA 1
ATOM 1642 C C . ASP A 1 203 ? 5.937 -20.897 -8.420 1.00 58.53 203 ASP A C 1
ATOM 1644 O O . ASP A 1 203 ? 6.514 -21.610 -7.598 1.00 58.53 203 ASP A O 1
ATOM 1648 N N . LYS A 1 204 ? 4.638 -21.079 -8.702 1.00 60.19 204 LYS A N 1
ATOM 1649 C CA . LYS A 1 204 ? 3.807 -22.110 -8.045 1.00 60.19 204 LYS A CA 1
ATOM 1650 C C . LYS A 1 204 ? 3.553 -23.345 -8.906 1.00 60.19 204 LYS A C 1
ATOM 1652 O O . LYS A 1 204 ? 2.746 -24.186 -8.513 1.00 60.19 204 LYS A O 1
ATOM 1657 N N . ASN A 1 205 ? 4.205 -23.463 -10.069 1.00 66.38 205 ASN A N 1
ATOM 1658 C CA . ASN A 1 205 ? 4.016 -24.573 -11.011 1.00 66.38 205 ASN A CA 1
ATOM 1659 C C . ASN A 1 205 ? 2.531 -24.875 -11.307 1.00 66.38 205 ASN A C 1
ATOM 1661 O O . ASN A 1 205 ? 2.158 -26.028 -11.517 1.00 66.38 205 ASN A O 1
ATOM 1665 N N . ILE A 1 206 ? 1.667 -23.851 -11.322 1.00 75.50 206 ILE A N 1
ATOM 1666 C CA . ILE A 1 206 ? 0.219 -24.016 -11.561 1.00 75.50 206 ILE A CA 1
ATOM 1667 C C . ILE A 1 206 ? -0.025 -24.677 -12.920 1.00 75.50 206 ILE A C 1
ATOM 1669 O O . ILE A 1 206 ? -0.954 -25.464 -13.066 1.00 75.50 206 ILE A O 1
ATOM 1673 N N . ILE A 1 207 ? 0.853 -24.413 -13.889 1.00 74.69 207 ILE A N 1
ATOM 1674 C CA . ILE A 1 207 ? 0.841 -25.035 -15.217 1.00 74.69 207 ILE A CA 1
ATOM 1675 C C . ILE A 1 207 ? 0.820 -26.572 -15.111 1.00 74.69 207 ILE A C 1
ATOM 1677 O O . ILE A 1 207 ? 0.088 -27.226 -15.846 1.00 74.69 207 ILE A O 1
ATOM 1681 N N . ASN A 1 208 ? 1.528 -27.157 -14.139 1.00 77.69 208 ASN A N 1
ATOM 1682 C CA . ASN A 1 208 ? 1.589 -28.611 -13.961 1.00 77.69 208 ASN A CA 1
ATOM 1683 C C . ASN A 1 208 ? 0.284 -29.210 -13.408 1.00 77.69 208 ASN A C 1
ATOM 1685 O O . ASN A 1 208 ? 0.096 -30.420 -13.488 1.00 77.69 208 ASN A O 1
ATOM 1689 N N . GLN A 1 209 ? -0.610 -28.395 -12.840 1.00 83.69 209 GLN A N 1
ATOM 1690 C CA . GLN A 1 209 ? -1.917 -28.855 -12.352 1.00 83.69 209 GLN A CA 1
ATOM 1691 C C . GLN A 1 209 ? -2.935 -29.023 -13.488 1.00 83.69 209 GLN A C 1
ATOM 1693 O O . GLN A 1 209 ? -3.932 -29.717 -13.313 1.00 83.69 209 GLN A O 1
ATOM 1698 N N . PHE A 1 210 ? -2.682 -28.409 -14.649 1.00 84.00 210 PHE A N 1
ATOM 1699 C CA . PHE A 1 210 ? -3.571 -28.430 -15.810 1.00 84.00 210 PHE A CA 1
ATOM 1700 C C . PHE A 1 210 ? -2.796 -28.851 -17.069 1.00 84.00 210 PHE A C 1
ATOM 1702 O O . PHE A 1 210 ? -2.600 -28.032 -17.966 1.00 84.00 210 PHE A O 1
ATOM 1709 N N . PRO A 1 211 ? -2.345 -30.117 -17.154 1.00 80.62 211 PRO A N 1
ATOM 1710 C CA . PRO A 1 211 ? -1.468 -30.582 -18.233 1.00 80.62 211 PRO A CA 1
ATOM 1711 C C . PRO A 1 211 ? -2.103 -30.477 -19.629 1.00 80.62 211 PRO A C 1
ATOM 1713 O O . PRO A 1 211 ? -1.387 -30.302 -20.612 1.00 80.62 211 PRO A O 1
ATOM 1716 N N . ASP A 1 212 ? -3.435 -30.515 -19.713 1.00 91.44 212 ASP A N 1
ATOM 1717 C CA . ASP A 1 212 ? -4.181 -30.408 -20.973 1.00 91.44 212 ASP A CA 1
ATOM 1718 C C . ASP A 1 212 ? -4.431 -28.951 -21.416 1.00 91.44 212 ASP A C 1
ATOM 1720 O O . ASP A 1 212 ? -4.989 -28.708 -22.488 1.00 91.44 212 ASP A O 1
ATOM 1724 N N . ILE A 1 213 ? -4.036 -27.959 -20.605 1.00 85.62 213 ILE A N 1
ATOM 1725 C CA . ILE A 1 213 ? -4.258 -26.532 -20.870 1.00 85.62 213 ILE A CA 1
ATOM 1726 C C . ILE A 1 213 ? -2.913 -25.828 -21.059 1.00 85.62 213 ILE A C 1
ATOM 1728 O O . ILE A 1 213 ? -2.113 -25.698 -20.136 1.00 85.62 213 ILE A O 1
ATOM 1732 N N . ASN A 1 214 ? -2.685 -25.275 -22.253 1.00 80.00 214 ASN A N 1
ATOM 1733 C CA . ASN A 1 214 ? -1.495 -24.469 -22.526 1.00 80.00 214 ASN A CA 1
ATOM 1734 C C . ASN A 1 214 ? -1.632 -23.054 -21.938 1.00 80.00 214 ASN A C 1
ATOM 1736 O O . ASN A 1 214 ? -2.087 -22.121 -22.607 1.00 80.00 214 ASN A O 1
ATOM 1740 N N . LEU A 1 215 ? -1.243 -22.901 -20.673 1.00 78.06 215 LEU A N 1
ATOM 1741 C CA . LEU A 1 215 ? -1.299 -21.640 -19.939 1.00 78.06 215 LEU A CA 1
ATOM 1742 C C . LEU A 1 215 ? 0.047 -20.906 -20.016 1.00 78.06 215 LEU A C 1
ATOM 1744 O O . LEU A 1 215 ? 1.063 -21.392 -19.527 1.00 78.06 215 LEU A O 1
ATOM 1748 N N . LYS A 1 216 ? 0.057 -19.712 -20.622 1.00 76.75 216 LYS A N 1
ATOM 1749 C CA . LYS A 1 216 ? 1.258 -18.870 -20.742 1.00 76.75 216 LYS A CA 1
ATOM 1750 C C . LYS A 1 216 ? 0.938 -17.392 -20.559 1.00 76.75 216 LYS A C 1
ATOM 1752 O O . LYS A 1 216 ? -0.080 -16.908 -21.052 1.00 76.75 216 LYS A O 1
ATOM 1757 N N . VAL A 1 217 ? 1.854 -16.660 -19.928 1.00 77.00 217 VAL A N 1
ATOM 1758 C CA . VAL A 1 217 ? 1.867 -15.190 -19.981 1.00 77.00 217 VAL A CA 1
ATOM 1759 C C . VAL A 1 217 ? 2.767 -14.754 -21.142 1.00 77.00 217 VAL A C 1
ATOM 1761 O O . VAL A 1 217 ? 3.920 -15.195 -21.192 1.00 77.00 217 VAL A O 1
ATOM 1764 N N . PRO A 1 218 ? 2.275 -13.935 -22.092 1.00 80.38 218 PRO A N 1
ATOM 1765 C CA . PRO A 1 218 ? 3.098 -13.403 -23.173 1.00 80.38 218 PRO A CA 1
ATOM 1766 C C . PRO A 1 218 ? 4.282 -12.595 -22.640 1.00 80.38 218 PRO A C 1
ATOM 1768 O O . PRO A 1 218 ? 4.167 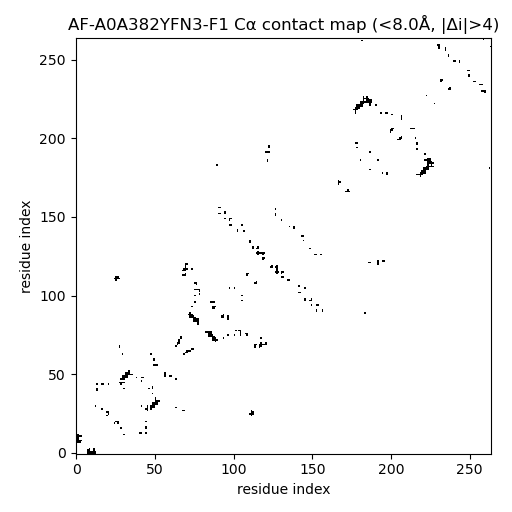-11.919 -21.615 1.00 80.38 218 PRO A O 1
ATOM 1771 N N . ARG A 1 219 ? 5.403 -12.605 -23.374 1.00 80.12 219 ARG A N 1
ATOM 1772 C CA . ARG A 1 219 ? 6.512 -11.688 -23.091 1.00 80.12 219 ARG A CA 1
ATOM 1773 C C . ARG A 1 219 ? 5.998 -10.259 -23.178 1.00 80.12 219 ARG A C 1
ATOM 1775 O O . ARG A 1 219 ? 5.518 -9.846 -24.229 1.00 80.12 219 ARG A O 1
ATOM 1782 N N . THR A 1 220 ? 6.070 -9.545 -22.066 1.00 79.50 220 THR A N 1
ATOM 1783 C CA . THR A 1 220 ? 5.422 -8.245 -21.915 1.00 79.50 220 THR A CA 1
ATOM 1784 C C . THR A 1 220 ? 6.454 -7.197 -21.533 1.00 79.50 220 THR A C 1
ATOM 1786 O O . THR A 1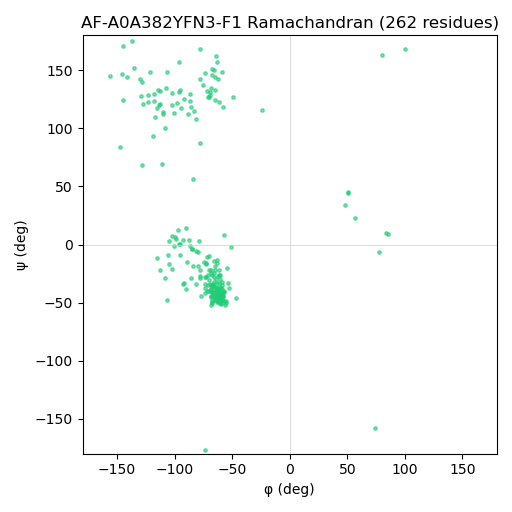 220 ? 7.198 -7.379 -20.570 1.00 79.50 220 THR A O 1
ATOM 1789 N N . VAL A 1 221 ? 6.469 -6.086 -22.265 1.00 84.12 221 VAL A N 1
ATOM 1790 C CA . VAL A 1 221 ? 7.132 -4.847 -21.852 1.00 84.12 221 VAL A CA 1
ATOM 1791 C C . VAL A 1 221 ? 6.045 -3.899 -21.364 1.00 84.12 221 VAL A C 1
ATOM 1793 O O . VAL A 1 221 ? 5.029 -3.722 -22.034 1.00 84.12 221 VAL A O 1
ATOM 1796 N N . VAL A 1 222 ? 6.238 -3.319 -20.185 1.00 83.50 222 VAL A N 1
ATOM 1797 C CA . VAL A 1 222 ? 5.302 -2.377 -19.578 1.00 83.50 222 VAL A CA 1
ATOM 1798 C C . VAL A 1 222 ? 5.971 -1.032 -19.409 1.00 83.50 222 VAL A C 1
ATOM 1800 O O . VAL A 1 222 ? 6.975 -0.915 -18.711 1.00 83.50 222 VAL A O 1
ATOM 1803 N N . ILE A 1 223 ? 5.348 -0.020 -19.998 1.00 85.75 223 ILE A N 1
ATOM 1804 C CA . ILE A 1 223 ? 5.667 1.387 -19.788 1.00 85.75 223 ILE A CA 1
ATOM 1805 C C . ILE A 1 223 ? 4.873 1.855 -18.564 1.00 85.75 223 ILE A C 1
ATOM 1807 O O . ILE A 1 223 ? 3.653 1.677 -18.517 1.00 85.75 223 ILE A O 1
ATOM 1811 N N . SER A 1 224 ? 5.554 2.380 -17.546 1.00 83.06 224 SER A N 1
ATOM 1812 C CA . SER A 1 224 ? 4.894 2.840 -16.322 1.00 83.06 224 SER A CA 1
ATOM 1813 C C . SER A 1 224 ? 4.217 4.208 -16.469 1.00 83.06 224 SER A C 1
ATOM 1815 O O . SER A 1 224 ? 4.389 4.918 -17.458 1.00 83.06 224 SER A O 1
ATOM 1817 N N . THR A 1 225 ? 3.395 4.566 -15.477 1.00 82.69 225 THR A N 1
ATOM 1818 C CA . THR A 1 225 ? 2.528 5.755 -15.514 1.00 82.69 225 THR A CA 1
ATOM 1819 C C . THR A 1 225 ? 3.282 7.072 -15.651 1.00 82.69 225 THR A C 1
ATOM 1821 O O . THR A 1 225 ? 2.753 7.989 -16.249 1.00 82.69 225 THR A O 1
ATOM 1824 N N . ASP A 1 226 ? 4.510 7.164 -15.148 1.00 77.81 226 ASP A N 1
ATOM 1825 C CA . ASP A 1 226 ? 5.366 8.343 -15.319 1.00 77.81 226 ASP A CA 1
ATOM 1826 C C . ASP A 1 226 ? 5.635 8.651 -16.797 1.00 77.81 226 ASP A C 1
ATOM 1828 O O . ASP A 1 226 ? 5.513 9.794 -17.220 1.00 77.81 226 ASP A O 1
ATOM 1832 N N . TYR A 1 227 ? 5.921 7.632 -17.607 1.00 84.19 227 TYR A N 1
ATOM 1833 C CA . TYR A 1 227 ? 6.087 7.815 -19.049 1.00 84.19 227 TYR A CA 1
ATOM 1834 C C . TYR A 1 227 ? 4.765 8.057 -19.779 1.00 84.19 227 TYR A C 1
ATOM 1836 O O . TYR A 1 227 ? 4.753 8.734 -20.805 1.00 84.19 227 TYR A O 1
ATOM 1844 N N . PHE A 1 228 ? 3.649 7.539 -19.258 1.00 87.75 228 PHE A N 1
ATOM 1845 C CA . PHE A 1 228 ? 2.326 7.907 -19.764 1.00 87.75 228 PHE A CA 1
ATOM 1846 C C . PHE A 1 228 ? 2.046 9.396 -19.534 1.00 87.75 228 PHE 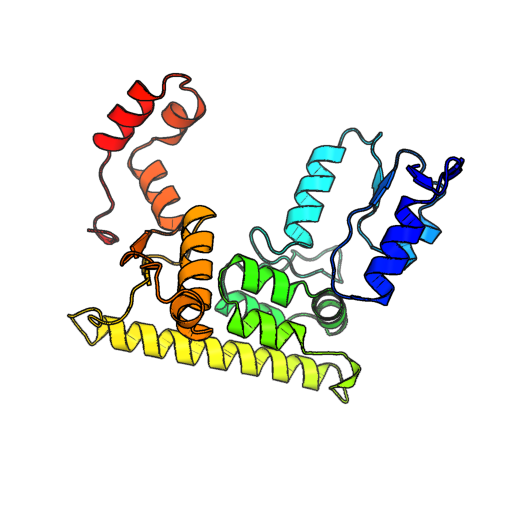A C 1
ATOM 1848 O O . PHE A 1 228 ? 1.619 10.074 -20.463 1.00 87.75 228 PHE A O 1
ATOM 1855 N N . ASP A 1 229 ? 2.345 9.913 -18.342 1.00 84.38 229 ASP A N 1
ATOM 1856 C CA . ASP A 1 229 ? 2.169 11.330 -18.019 1.00 84.38 229 ASP A CA 1
ATOM 1857 C C . ASP A 1 229 ? 3.051 12.206 -18.930 1.00 84.38 229 ASP A C 1
ATOM 1859 O O . ASP A 1 229 ? 2.547 13.131 -19.564 1.00 84.38 229 ASP A O 1
ATOM 1863 N N . ILE A 1 230 ? 4.326 11.834 -19.124 1.00 85.25 230 ILE A N 1
ATOM 1864 C CA . ILE A 1 230 ? 5.239 12.513 -20.066 1.00 85.25 230 ILE A CA 1
ATOM 1865 C C . ILE A 1 230 ? 4.690 12.501 -21.499 1.00 85.25 230 ILE A C 1
ATOM 1867 O O . ILE A 1 230 ? 4.735 13.524 -22.188 1.00 85.25 230 ILE A O 1
ATOM 1871 N N . PHE A 1 231 ? 4.170 11.361 -21.964 1.00 91.44 231 PHE A N 1
ATOM 1872 C CA . PHE A 1 231 ? 3.563 11.235 -23.290 1.00 91.44 231 PHE A CA 1
ATOM 1873 C C . PHE A 1 231 ? 2.356 12.163 -23.444 1.00 91.44 231 PHE A C 1
ATOM 1875 O O . PHE A 1 231 ? 2.229 12.837 -24.469 1.00 91.44 231 PHE A O 1
ATOM 1882 N N . MET A 1 232 ? 1.493 12.224 -22.431 1.00 91.44 232 MET A N 1
ATOM 1883 C CA . MET A 1 232 ? 0.322 13.096 -22.430 1.00 91.44 232 MET A CA 1
ATOM 1884 C C . MET A 1 232 ? 0.713 14.576 -22.446 1.00 91.44 232 MET A C 1
ATOM 1886 O O . MET A 1 232 ? 0.144 15.339 -23.228 1.00 91.44 232 MET A O 1
ATOM 1890 N N . ASP A 1 233 ? 1.702 14.965 -21.639 1.00 87.31 233 ASP A N 1
ATOM 1891 C CA . ASP A 1 233 ? 2.187 16.344 -21.535 1.00 87.31 233 ASP A CA 1
ATOM 1892 C C . ASP A 1 233 ? 2.873 16.798 -22.827 1.00 87.31 233 ASP A C 1
ATOM 1894 O O . ASP A 1 233 ? 2.525 17.827 -23.403 1.00 87.31 233 ASP A O 1
ATOM 1898 N N . THR A 1 234 ? 3.805 15.995 -23.341 1.00 87.75 234 THR A N 1
ATOM 1899 C CA . THR A 1 234 ? 4.618 16.346 -24.518 1.00 87.75 234 THR A CA 1
ATOM 1900 C C . THR A 1 234 ? 3.774 16.464 -25.787 1.00 87.75 234 THR A C 1
ATOM 1902 O O . THR A 1 234 ? 4.102 17.232 -26.693 1.00 87.75 234 THR A O 1
ATOM 1905 N N . ASN A 1 235 ? 2.662 15.729 -25.853 1.00 92.00 235 ASN A N 1
ATOM 1906 C CA . ASN A 1 235 ? 1.727 15.771 -26.974 1.00 92.00 235 ASN A CA 1
ATOM 1907 C C . ASN A 1 235 ? 0.496 16.656 -26.704 1.00 92.00 235 ASN A C 1
ATOM 1909 O O . ASN A 1 235 ? -0.390 16.718 -27.553 1.00 92.00 235 ASN A O 1
ATOM 1913 N N . ASN A 1 236 ? 0.438 17.353 -25.561 1.00 90.62 236 ASN A N 1
ATOM 1914 C CA . ASN A 1 236 ? -0.680 18.209 -25.142 1.00 90.62 236 ASN A CA 1
ATOM 1915 C C . ASN A 1 236 ? -2.055 17.508 -25.221 1.00 90.62 236 ASN A C 1
ATOM 1917 O O . ASN A 1 236 ? -3.035 18.070 -25.708 1.00 90.62 236 ASN A O 1
ATOM 1921 N N . LEU A 1 237 ? -2.137 16.256 -24.759 1.00 93.38 237 LEU A N 1
ATOM 1922 C CA . LEU A 1 237 ? -3.302 15.387 -24.983 1.00 93.38 237 LEU A CA 1
ATOM 1923 C C . LEU A 1 237 ? -4.394 15.494 -23.917 1.00 93.38 237 LEU A C 1
ATOM 1925 O O . LEU A 1 237 ? -5.509 15.023 -24.143 1.00 93.38 237 LEU A O 1
ATOM 1929 N N . TRP A 1 238 ? -4.100 16.084 -22.757 1.00 89.19 238 TRP A N 1
ATOM 1930 C CA . TRP A 1 238 ? -5.013 16.083 -21.609 1.00 89.19 238 TRP A CA 1
ATOM 1931 C C . TRP A 1 238 ? -6.373 16.703 -21.915 1.00 89.19 238 TRP A C 1
ATOM 1933 O O . TRP A 1 238 ? -7.400 16.124 -21.569 1.00 89.19 238 TRP A O 1
ATOM 1943 N N . GLU A 1 239 ? -6.393 17.849 -22.591 1.00 86.75 239 GLU A N 1
ATOM 1944 C CA . GLU A 1 239 ? -7.639 18.550 -22.901 1.00 86.75 239 GLU A CA 1
ATOM 1945 C C . GLU A 1 239 ? -8.530 17.724 -23.838 1.00 86.75 239 GLU A C 1
ATOM 1947 O O . GLU A 1 239 ? -9.711 17.516 -23.555 1.00 86.75 239 GLU A O 1
ATOM 1952 N N . ALA A 1 240 ? -7.954 17.190 -24.918 1.00 85.88 240 ALA A N 1
ATOM 1953 C CA . ALA A 1 240 ? -8.682 16.370 -25.880 1.00 85.88 240 ALA A CA 1
ATOM 1954 C C . ALA A 1 240 ? -9.178 15.054 -25.256 1.00 85.88 240 ALA A C 1
ATOM 1956 O O . ALA A 1 240 ? -10.326 14.663 -25.471 1.00 85.88 240 ALA A O 1
ATOM 1957 N N . ALA A 1 241 ? -8.342 14.392 -24.449 1.00 87.69 241 ALA A N 1
ATOM 1958 C CA . ALA A 1 241 ? -8.669 13.115 -23.820 1.00 87.69 241 ALA A CA 1
ATOM 1959 C C . ALA A 1 241 ? -9.759 13.230 -22.741 1.00 87.69 241 ALA A C 1
ATOM 1961 O O . ALA A 1 241 ? -10.552 12.305 -22.579 1.00 87.69 241 ALA A O 1
ATOM 1962 N N . LEU A 1 242 ? -9.802 14.342 -21.997 1.00 86.94 242 LEU A N 1
ATOM 1963 C CA . LEU A 1 242 ? -10.765 14.536 -20.907 1.00 86.94 242 LEU A CA 1
ATOM 1964 C C . LEU A 1 242 ? -12.116 15.084 -21.385 1.00 86.94 242 LEU A C 1
ATOM 1966 O O . LEU A 1 242 ? -13.135 14.805 -20.753 1.00 86.94 242 LEU A O 1
ATOM 1970 N N . ASN A 1 243 ? -12.135 15.850 -22.480 1.00 87.00 243 ASN A N 1
ATOM 1971 C CA . ASN A 1 243 ? -13.341 16.544 -22.940 1.00 87.00 243 ASN A CA 1
ATOM 1972 C C . ASN A 1 243 ? -14.047 15.858 -24.121 1.00 87.00 243 ASN A C 1
ATOM 1974 O O . ASN A 1 243 ? -15.237 16.102 -24.340 1.00 87.00 243 ASN A O 1
ATOM 1978 N N . SER A 1 244 ? -13.356 15.003 -24.883 1.00 85.81 244 SER A N 1
ATOM 1979 C CA . SER A 1 244 ? -13.979 14.268 -25.987 1.00 85.81 244 SER A CA 1
ATOM 1980 C C . SER A 1 244 ? -14.850 13.115 -25.478 1.00 85.81 244 SER A C 1
ATOM 1982 O O . SER A 1 244 ? -14.459 12.357 -24.593 1.00 85.81 244 SER A O 1
ATOM 1984 N N . LYS A 1 245 ? -16.033 12.949 -26.080 1.00 90.25 245 LYS A N 1
ATOM 1985 C CA . LYS A 1 245 ? -16.894 11.761 -25.906 1.00 90.25 245 LYS A CA 1
ATOM 1986 C C . LYS A 1 245 ? -16.778 10.769 -27.066 1.00 90.25 245 LYS A C 1
ATOM 1988 O O . LYS A 1 245 ? -17.451 9.742 -27.053 1.00 90.25 245 LYS A O 1
ATOM 1993 N N . ASP A 1 246 ? -15.964 11.098 -28.065 1.00 92.19 246 AS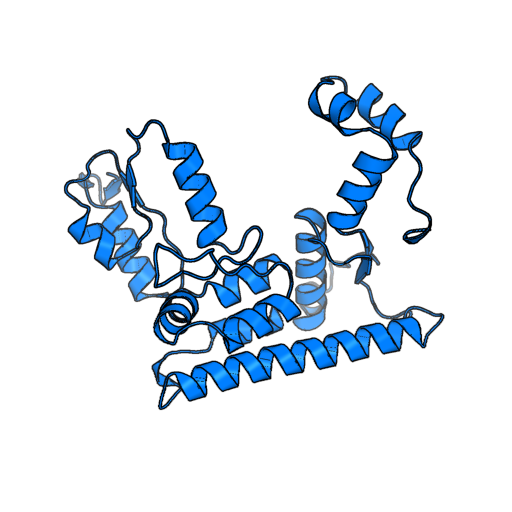P A N 1
ATOM 1994 C CA . ASP A 1 246 ? -15.744 10.288 -29.254 1.00 92.19 246 ASP A CA 1
ATOM 1995 C C . ASP A 1 246 ? -14.429 9.510 -29.117 1.00 92.19 246 ASP A C 1
ATOM 1997 O O . ASP A 1 246 ? -13.339 10.093 -29.077 1.00 92.19 246 ASP A O 1
ATOM 2001 N N . ASN A 1 247 ? -14.548 8.185 -29.025 1.00 90.50 247 ASN A N 1
ATOM 2002 C CA . ASN A 1 247 ? -13.409 7.284 -28.881 1.00 90.50 247 ASN A CA 1
ATOM 2003 C C . ASN A 1 247 ? -12.563 7.193 -30.156 1.00 90.50 247 ASN A C 1
ATOM 2005 O O . ASN A 1 247 ? -11.352 6.982 -30.053 1.00 90.50 247 ASN A O 1
ATOM 2009 N N . ASP A 1 248 ? -13.162 7.352 -31.336 1.00 93.88 248 ASP A N 1
ATOM 2010 C CA . ASP A 1 248 ? -12.433 7.267 -32.602 1.00 93.88 248 ASP A CA 1
ATOM 2011 C C . ASP A 1 248 ? -11.534 8.495 -32.760 1.00 93.88 248 ASP A C 1
ATOM 2013 O O . ASP A 1 248 ? -10.359 8.369 -33.110 1.00 93.88 248 ASP A O 1
ATOM 2017 N N . LEU A 1 249 ? -12.041 9.671 -32.370 1.00 90.50 249 LEU A N 1
ATOM 2018 C CA . LEU A 1 249 ? -11.255 10.902 -32.305 1.00 90.50 249 LEU A CA 1
ATOM 2019 C C . LEU A 1 249 ? -10.081 10.781 -31.322 1.00 90.50 249 LEU A C 1
ATOM 2021 O O . LEU A 1 249 ? -8.953 11.132 -31.665 1.00 90.50 249 LEU A O 1
ATOM 2025 N N . ILE A 1 250 ? -10.325 10.266 -30.110 1.00 92.00 250 ILE A N 1
ATOM 2026 C CA . ILE A 1 250 ? -9.258 10.046 -29.117 1.00 92.00 250 ILE A CA 1
ATOM 2027 C C . ILE A 1 250 ? -8.201 9.092 -29.687 1.00 92.00 250 ILE A C 1
ATOM 2029 O O . ILE A 1 250 ? -7.006 9.355 -29.573 1.00 92.00 250 ILE A O 1
ATOM 2033 N N . THR A 1 251 ? -8.629 8.009 -30.337 1.00 94.69 251 THR A N 1
ATOM 2034 C CA . THR A 1 251 ? -7.723 7.017 -30.928 1.00 94.69 251 THR A CA 1
ATOM 2035 C C . THR A 1 251 ? -6.848 7.634 -32.017 1.00 94.69 251 THR A C 1
ATOM 2037 O O . THR A 1 251 ? -5.632 7.457 -31.988 1.00 94.69 251 THR A O 1
ATOM 2040 N N . ASP A 1 252 ? -7.431 8.397 -32.942 1.00 94.56 252 ASP A N 1
ATOM 2041 C CA . ASP A 1 252 ? -6.691 9.051 -34.028 1.00 94.56 252 ASP A CA 1
ATOM 2042 C C . ASP A 1 252 ? -5.644 10.047 -33.498 1.00 94.56 252 ASP A C 1
ATOM 2044 O O . ASP A 1 252 ? -4.496 10.046 -33.948 1.00 94.56 252 ASP A O 1
ATOM 2048 N N . ILE A 1 253 ? -6.000 10.847 -32.487 1.00 93.25 253 ILE A N 1
ATOM 2049 C CA . ILE A 1 253 ? -5.071 11.794 -31.856 1.00 93.25 253 ILE A CA 1
ATOM 2050 C C . ILE A 1 253 ? -3.909 11.048 -31.180 1.00 93.25 253 ILE A C 1
ATOM 2052 O O . ILE A 1 253 ? -2.749 11.418 -31.367 1.00 93.25 253 ILE A O 1
ATOM 2056 N N . PHE A 1 254 ? -4.193 9.977 -30.434 1.00 94.31 254 PHE A N 1
ATOM 2057 C CA . PHE A 1 254 ? -3.162 9.184 -29.755 1.00 94.31 254 PHE A CA 1
ATOM 2058 C C . PHE A 1 254 ? -2.242 8.451 -30.741 1.00 94.31 254 PHE A C 1
ATOM 2060 O O . PHE A 1 254 ? -1.051 8.323 -30.472 1.00 94.31 254 PHE A O 1
ATOM 2067 N N . LEU A 1 255 ? -2.755 8.000 -31.889 1.00 94.44 255 LEU A N 1
ATOM 2068 C CA . LEU A 1 255 ? -1.948 7.353 -32.930 1.00 94.44 255 LEU A CA 1
ATOM 2069 C C . LEU A 1 255 ? -1.023 8.332 -33.670 1.00 94.44 255 LEU A C 1
ATOM 2071 O O . LEU A 1 255 ? 0.016 7.919 -34.184 1.00 94.44 255 LEU A O 1
ATOM 2075 N N . LYS A 1 256 ? -1.384 9.620 -33.731 1.00 94.25 256 LYS A N 1
ATOM 2076 C CA . LYS A 1 256 ? -0.557 10.688 -34.326 1.00 94.25 256 LYS A CA 1
ATOM 2077 C C . LYS A 1 256 ? 0.480 11.262 -33.360 1.00 94.25 256 LYS A C 1
ATOM 2079 O O . LYS A 1 256 ? 1.424 11.922 -33.802 1.00 94.25 256 LYS A O 1
ATOM 2084 N N . ALA A 1 257 ? 0.296 11.040 -32.063 1.00 93.38 257 ALA A N 1
ATOM 2085 C CA . ALA A 1 257 ? 1.195 11.499 -31.019 1.00 93.38 257 ALA A CA 1
ATOM 2086 C C . ALA A 1 257 ? 2.555 10.783 -31.084 1.00 93.38 257 ALA A C 1
ATOM 2088 O O . ALA A 1 257 ? 2.679 9.640 -31.527 1.00 93.38 257 ALA A O 1
ATOM 2089 N N . ARG A 1 258 ? 3.606 11.474 -30.642 1.00 89.88 258 ARG A N 1
ATOM 2090 C CA . ARG A 1 258 ? 4.977 10.960 -30.646 1.00 89.88 258 ARG A CA 1
ATOM 2091 C C . ARG A 1 258 ? 5.319 10.350 -29.297 1.00 89.88 258 ARG A C 1
ATOM 2093 O O . ARG A 1 258 ? 5.092 10.965 -28.258 1.00 89.88 258 ARG A O 1
ATOM 2100 N N . LEU A 1 259 ? 5.906 9.160 -29.330 1.00 85.06 259 LEU A N 1
ATOM 2101 C CA . LEU A 1 259 ? 6.530 8.561 -28.157 1.00 85.06 259 LEU A CA 1
ATOM 2102 C C . LEU A 1 259 ? 7.854 9.271 -27.848 1.00 85.06 259 LEU A C 1
ATOM 2104 O O . LEU A 1 259 ? 8.537 9.756 -28.755 1.00 85.06 259 LEU A O 1
ATOM 2108 N N . ASP A 1 260 ? 8.192 9.336 -26.563 1.00 76.38 260 ASP A N 1
ATOM 2109 C CA . ASP A 1 260 ? 9.469 9.881 -26.110 1.00 76.38 260 ASP A CA 1
ATOM 2110 C C . ASP A 1 260 ? 10.629 8.997 -26.597 1.00 76.38 260 ASP A C 1
ATOM 2112 O O . ASP A 1 260 ? 10.504 7.773 -26.653 1.00 76.38 260 ASP A O 1
ATOM 2116 N N . ARG A 1 261 ? 11.764 9.616 -26.938 1.00 74.94 261 ARG A N 1
ATOM 2117 C CA . ARG A 1 261 ? 12.966 8.915 -27.409 1.00 74.94 261 ARG A CA 1
ATOM 2118 C C . ARG A 1 261 ? 13.538 7.977 -26.357 1.00 74.94 261 ARG A C 1
ATOM 2120 O O . ARG A 1 261 ? 14.132 6.980 -26.731 1.00 74.94 261 ARG A O 1
ATOM 2127 N N . ASP A 1 262 ? 13.318 8.257 -25.077 1.00 65.94 262 ASP A N 1
ATOM 2128 C CA . ASP A 1 262 ? 13.781 7.394 -23.987 1.00 65.94 262 ASP A CA 1
ATOM 2129 C C . ASP A 1 262 ? 13.021 6.049 -23.913 1.00 65.94 262 ASP A C 1
ATOM 2131 O O . ASP A 1 262 ? 13.414 5.156 -23.161 1.00 65.94 262 ASP A O 1
ATOM 2135 N N . ILE A 1 263 ? 11.928 5.894 -24.674 1.00 64.06 263 ILE A N 1
ATOM 2136 C CA . ILE A 1 263 ? 11.104 4.673 -24.746 1.00 64.06 263 ILE A CA 1
ATOM 2137 C C . ILE A 1 263 ? 11.344 3.890 -26.057 1.00 64.06 263 ILE A C 1
ATOM 2139 O O . ILE A 1 263 ? 10.963 2.718 -26.133 1.00 64.06 263 ILE A O 1
ATOM 2143 N N . ILE A 1 264 ? 11.938 4.516 -27.085 1.00 56.25 264 ILE A N 1
ATOM 2144 C CA . ILE A 1 264 ? 12.078 3.973 -28.455 1.00 56.25 264 ILE A CA 1
ATOM 2145 C C . ILE A 1 264 ? 13.467 3.373 -28.679 1.00 56.25 264 ILE A C 1
ATOM 2147 O O . ILE A 1 264 ? 14.467 4.061 -28.387 1.00 56.25 264 ILE A O 1
#

Solvent-accessible surface area (backbone atoms only — not comparable to full-atom values): 15506 Å² total; per-residue (Å²): 101,42,73,54,94,90,39,81,31,67,60,44,64,57,57,50,47,49,53,48,39,76,77,38,68,52,65,83,58,78,46,75,35,86,62,71,90,50,49,78,68,41,57,80,71,31,94,42,73,44,50,68,79,43,95,53,38,71,58,55,48,52,52,49,45,32,71,51,58,22,43,80,55,48,70,51,68,65,94,52,92,90,55,84,64,58,66,20,85,47,71,68,42,42,46,55,45,64,75,68,56,54,69,67,42,49,51,58,37,54,63,45,30,30,60,22,34,30,32,39,69,70,64,39,49,70,62,14,52,58,53,62,70,56,54,77,87,80,38,98,45,71,65,57,49,46,54,50,55,46,49,56,49,53,50,51,52,50,53,48,50,51,54,50,47,57,38,64,77,24,95,55,61,57,98,76,66,50,66,46,77,46,73,87,42,54,63,55,73,67,52,44,50,51,50,50,49,46,50,50,42,66,77,64,48,49,51,74,78,37,81,93,49,94,74,80,71,70,74,39,80,42,70,10,48,51,56,50,50,50,39,34,59,79,56,66,37,60,67,57,64,73,70,55,90,51,66,67,61,47,48,55,54,59,72,72,46,67,79,56,71,94,79,106

InterPro domains:
  IPR013815 ATP-grasp fold, subdomain 1 [G3DSA:3.30.1490.20] (162-263)
  IPR044036 Protein of unknown function DUF5752 [PF19027] (85-162)

Mean predicted aligned error: 12.73 Å

Sequence (264 aa):
QFPKSGKKKSKAGLEFSEYVQSNHEGIPIILQTNDMSIEDEALNITDILLNKNSSTLYYDLKDSIIKNFGFGDFIFKNDDKNKDSIKAKNIDELLDGIKTISSNTLIYHASRNHFSNWLAVRGEFKLANEFRKLQNSHFEDIKERRSYHIALLEENLKISKQKFKLAEFKDKVSEKSNFIRIGKGSLGGKARGLAFLNENLYDKNIINQFPDINLKVPRTVVISTDYFDIFMDTNNLWEAALNSKDNDLITDIFLKARLDRDII

Organism: NCBI:txid408172

Secondary structure (DSSP, 8-state):
-EEETTEEETTHHHHHHHHHHHH-TT----EEES-GGGHHHHHTT-S-EEETT-TTHHHHHHHHHHHHH--SSEEPPPSSTTSPPPEESSHHHHHHHHHHS-HHHHHHHHHTTHHHHHHHHTT-HHHHHHHHT--GGG-SSHHHHHHHHHHHHHHHHHHHHHHHHHHHS-SS--TT-SEEEESSS---HHHHHHHHHHHHHHHTTGGGG-TTS---PPPEEEE-HHHHHHHHHHTT-HHHHHH---HHHHHHHHHHSPPPGGG-

Radius of gyration: 22.42 Å; Cα contacts (8 Å, |Δi|>4): 274; chains: 1; bounding box: 60×52×56 Å

=== Feature glossary ===
Feature key, reading from the visual/contextual features back to the raw sequence:

Rendered structure images. Six rendered views show the 3D structure from the faces of a cube — i.e. along ±x, ±y, ±z. Rendering representation is drawn randomly per protein from cartoon (secondary-structure ribbons), sticks (backbone bonds), or molecular surface; coloring is either N→C rainbow (blue at the N-terminus through red at the C-terminus) or one color per chain.

Contact-map, Ramachandran, and PAE plots. The contact map is a binary N×N matrix image: pixel (i, j) is dark where Cα_i and Cα_j are within 8 Å and |i−j|>4. Because the |i−j|>4 filter removes local helical contacts, off-diagonal stripes parallel to the main diagonal indicate parallel β-sheets; stripes perpendicular to it indicate antiparallel β-sheets. The Ramachandran plot scatters every residue's (φ, ψ) pair against the sterically allowed regions. The PAE heatmap renders the predicted-aligned-error matrix.

InterPro / GO / CATH / organism. Database cross-references. InterPro integrates a dozen domain/family signature databases into unified entries with residue-range hits. GO terms attach function/process/location labels with evidence codes. CATH codes position the fold in a four-level structural taxonomy. Organism is the NCBI-taxonomy species name.

Nearest PDB structures. The Foldseek neighbor list gives the closest experimentally determined structures in the PDB, ranked by structural alignment. TM-score near 1 means near-identical fold; near 0.3 means only rough topology match. This is how one finds what a novel AlphaFold prediction most resembles in the solved-structure universe.

Predicted aligned error. PAE(i, j) answers: if I align the predicted and true structures on residue i, how far off (in Å) do I expect residue j to be? A block-diagonal PAE matrix with low values on the blocks and high values off-diagonal is the signature of a multi-domain protein with confidently predicted domains but uncertain inter-domain orientation.

Solvent-accessible surface area. Accessible surface area quantifies burial. A residue with SASA near zero is packed into the hydrophobic core; one with SASA >100 Å² sits on the surface. Computed here via the Shrake–Rupley numerical algorithm with a 1.4 Å probe.

B-factor. B-factor (Debye–Waller factor) reflects atomic displacement in the crystal lattice. It is an experimental observable (units Å²), not a prediction; low values mean the atom is pinned down, high values mean it moves or is heterogeneous across the crystal.

pLDDT. For AlphaFold models, the B-factor field carries pLDDT — the model's own estimate of local accuracy on a 0–100 scale. Regions with pLDDT<50 should be treated as essentially unmodeled; they often correspond to intrinsically disordered segments.

Backbone torsions (φ/ψ). φ (phi) and ψ (psi) are the two rotatable backbone dihedrals per residue: φ is the C(i-1)–N–Cα–C torsion, ψ is the N–Cα–C–N(i+1) torsion, both in degrees on (−180°, 180°]. α-helical residues cluster near (−60°, −45°); β-strand residues near (−120°, +130°). A Ramachandran plot is simply a scatter of (φ, ψ) for every residue.

Radius of gyration, Cα contacts, bounding box. Radius of gyration (Rg) is the root-mean-square distance of Cα atoms from their centroid — a single number for overall size and compactness. A globular domain of N residues has Rg ≈ 2.2·N^0.38 Å; an extended or disordered chain has a much larger Rg. The Cα contact count is the number of residue pairs whose Cα atoms are within 8 Å and are more than four positions apart in sequence — a standard proxy for tertiary packing density. The bounding box is the smallest axis-aligned box enclosing all Cα atoms.

Secondary structure (3-state, P-SEA). Three-state secondary structure (P-SEA) collapses the eight DSSP classes into helix (a), strand (b), and coil (c). P-SEA assigns these from Cα geometry alone — distances and a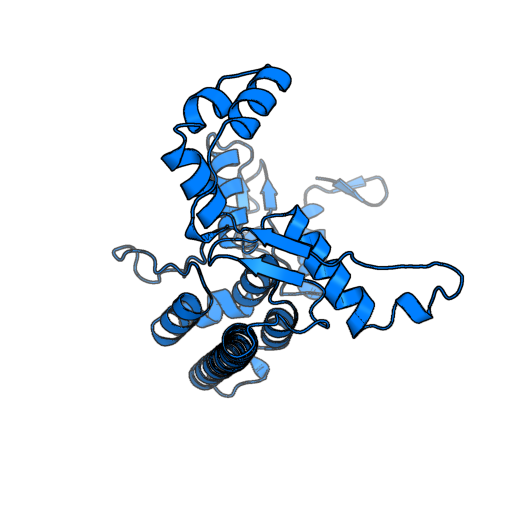ngles — without requiring backbone oxygens, so it works on any Cα trace.

Secondary structure (8-state, DSSP). DSSP 8-state secondary structure assigns each residue one of H (α-helix), G (3₁₀-helix), I (π-helix), E (extended β-strand), B (isolated β-bridge), T (hydrogen-bonded turn), S (bend), or '-' (coil). The assignment is computed from backbone hydrogen-bond geometry via the Kabsch–Sander algorithm.

Foldseek 3Di. A 3Di character summarizes, for each residue, the relative orientation of the Cα frame of its nearest spatial neighbor. Because it encodes fold topology rather than chemistry, 3Di alignments detect remote structural similarity that sequence alignment misses.

mmCIF coordinates. The mmCIF block holds the 3D Cartesian coordinates of each backbone atom (N, Cα, C, O) in ångströms. mmCIF is the PDB's canonical archive format — a tagged-loop text representation of the atomic model.

Sequence. Sequence gives the chain of amino acids in standard one-letter code (A=alanine, C=cysteine, …, Y=tyrosine), read N→C. It is the only feature that is directly encoded by the gene; all structural features are derived from the folded form of this sequence.